Protein AF-A0A959T6W0-F1 (afdb_monomer)

pLDDT: mean 89.64, std 9.61, range [47.69, 98.12]

Mean predicted aligned error: 6.74 Å

Foldseek 3Di:
DVCVCLVPQQALQQVLVVVVVVDPCCCRRVHCVLVVVLVVQLVCCVVVVVADDPLRSVLSNLVSVSNSDRHDQLVSLVSNVVSCVVDLDDLSVLSSVLNVCQCVLVVDPPSDGPVVSSNVSVVVSVVSVVVSVCCPDLNVLLVVLVVCCVVCVVVQDAPWEEEEEACAQVNNVVVVVVVRGNYAAAHCDPNHPDPVDDHDHDVLQADPAAFANGAEYEDEPPLVVDPCSPNVVVRRVRHYVYYHYD

Sequence (246 aa):
SLRLYAAHFEFFGGLYEALKVLLPEAWVKGGSVMPLLMVLALSALFLKRAWRTPEEGFLWVVAIYLGFSSTVHPWYIVPLLALAPFTPYRWPYWYAALAVPTYLTYTVLPWEQPYGWVGAAYVFLLLVLALELMVHTRAGALFRARLKTPRLLPLVPAGAPVLDIGTGNGALARLLQEEGRDMTTVDVIDKSLFPEVHPTVIDGRGLPFQYGSFRCVLLITVLHHTRSQEQLLREAARVGEEVVVM

Structure (mmCIF, N/CA/C/O backbone):
data_AF-A0A959T6W0-F1
#
_entry.id   AF-A0A959T6W0-F1
#
loop_
_atom_site.group_PDB
_atom_site.id
_atom_site.type_symbol
_atom_site.label_atom_id
_atom_site.label_alt_id
_atom_site.label_comp_id
_atom_site.label_asym_id
_atom_site.label_entity_id
_atom_site.label_seq_id
_atom_site.pdbx_PDB_ins_code
_atom_site.Cartn_x
_atom_site.Cartn_y
_atom_site.Cartn_z
_atom_site.occupancy
_atom_site.B_iso_or_equiv
_atom_site.auth_seq_id
_atom_site.auth_comp_id
_atom_site.auth_asym_id
_atom_site.auth_atom_id
_atom_site.pdbx_PDB_model_num
ATOM 1 N N . SER A 1 1 ? 19.666 -7.200 -40.886 1.00 47.81 1 SER A N 1
ATOM 2 C CA . SER A 1 1 ? 20.379 -8.267 -40.144 1.00 47.81 1 SER A CA 1
ATOM 3 C C . SER A 1 1 ? 19.939 -8.238 -38.681 1.00 47.81 1 SER A C 1
ATOM 5 O O . SER A 1 1 ? 19.530 -7.179 -38.224 1.00 47.81 1 SER A O 1
ATOM 7 N N . LEU A 1 2 ? 20.023 -9.350 -37.934 1.00 54.66 2 LEU A N 1
ATOM 8 C CA . LEU A 1 2 ? 19.709 -9.411 -36.486 1.00 54.66 2 LEU A CA 1
ATOM 9 C C . LEU A 1 2 ? 20.445 -8.340 -35.657 1.00 54.66 2 LEU A C 1
ATOM 11 O O . LEU A 1 2 ? 19.888 -7.808 -34.704 1.00 54.66 2 LEU A O 1
ATOM 15 N N . ARG A 1 3 ? 21.660 -7.961 -36.078 1.00 47.69 3 ARG A N 1
ATOM 16 C CA . ARG A 1 3 ? 22.418 -6.837 -35.507 1.00 47.69 3 ARG A CA 1
ATOM 17 C C . ARG A 1 3 ? 21.716 -5.486 -35.653 1.00 47.69 3 ARG A C 1
ATOM 19 O O . ARG A 1 3 ? 21.788 -4.702 -34.726 1.00 47.69 3 ARG A O 1
ATOM 26 N N . LEU A 1 4 ? 21.036 -5.216 -36.769 1.00 53.03 4 LEU A N 1
ATOM 27 C CA . LEU A 1 4 ? 20.311 -3.954 -36.972 1.00 53.03 4 LEU A CA 1
ATOM 28 C C . LEU A 1 4 ? 19.130 -3.836 -35.994 1.00 53.03 4 LEU A C 1
ATOM 30 O O . LEU A 1 4 ? 18.937 -2.796 -35.380 1.00 53.03 4 LEU A O 1
ATOM 34 N N . TYR A 1 5 ? 18.388 -4.928 -35.803 1.00 53.91 5 TYR A N 1
ATOM 35 C CA . TYR A 1 5 ? 17.280 -4.984 -34.848 1.00 53.91 5 TYR A CA 1
ATOM 36 C C . TYR A 1 5 ? 17.779 -4.877 -33.396 1.00 53.91 5 TYR A C 1
ATOM 38 O O . TYR A 1 5 ? 17.291 -4.054 -32.635 1.00 53.91 5 TYR A O 1
ATOM 46 N N . ALA A 1 6 ? 18.816 -5.632 -33.022 1.00 54.56 6 ALA A N 1
ATOM 47 C CA . ALA A 1 6 ? 19.369 -5.601 -31.665 1.00 54.56 6 ALA A CA 1
ATOM 48 C C . ALA A 1 6 ? 20.143 -4.309 -31.326 1.00 54.56 6 ALA A C 1
ATOM 50 O O . ALA A 1 6 ? 20.277 -3.969 -30.155 1.00 54.56 6 ALA A O 1
ATOM 51 N N . ALA A 1 7 ? 20.678 -3.596 -32.324 1.00 53.69 7 ALA A N 1
ATOM 52 C CA . ALA A 1 7 ? 21.453 -2.377 -32.098 1.00 53.69 7 ALA A CA 1
ATOM 53 C C . ALA A 1 7 ? 20.601 -1.103 -32.047 1.00 53.69 7 ALA A C 1
ATOM 55 O O . ALA A 1 7 ? 21.015 -0.158 -31.380 1.00 53.69 7 ALA A O 1
ATOM 56 N N . HIS A 1 8 ? 19.453 -1.070 -32.731 1.00 56.69 8 HIS A N 1
ATOM 57 C CA . HIS A 1 8 ? 18.653 0.151 -32.894 1.00 56.69 8 HIS A CA 1
ATOM 58 C C . HIS A 1 8 ? 17.280 0.106 -32.219 1.00 56.69 8 HIS A C 1
ATOM 60 O O . HIS A 1 8 ? 16.617 1.135 -32.154 1.00 56.69 8 HIS A O 1
ATOM 66 N N . PHE A 1 9 ? 16.833 -1.053 -31.725 1.00 59.59 9 PHE A N 1
ATOM 67 C CA . PHE A 1 9 ? 15.489 -1.209 -31.168 1.00 59.59 9 PHE A CA 1
ATOM 68 C C . PHE A 1 9 ? 15.489 -1.154 -29.630 1.00 59.59 9 PHE A C 1
ATOM 70 O O . PHE A 1 9 ? 15.085 -2.089 -28.937 1.00 59.59 9 PHE A O 1
ATOM 77 N N . GLU A 1 10 ? 15.979 -0.040 -29.095 1.00 67.75 10 GLU A N 1
ATOM 78 C CA . GLU A 1 10 ? 15.897 0.314 -27.675 1.00 67.75 10 GLU A CA 1
ATOM 79 C C . GLU A 1 10 ? 14.701 1.252 -27.516 1.00 67.75 10 GLU A C 1
ATOM 81 O O . GLU A 1 10 ? 14.580 2.249 -28.224 1.00 67.75 10 GLU A O 1
ATOM 86 N N . PHE A 1 11 ? 13.748 0.886 -26.662 1.00 62.09 11 PHE A N 1
ATOM 87 C CA . PHE A 1 11 ? 12.482 1.608 -26.578 1.00 62.09 11 PHE A CA 1
ATOM 88 C C . PHE A 1 11 ? 12.025 1.642 -25.133 1.00 62.09 11 PHE A C 1
ATOM 90 O O . PHE A 1 11 ? 11.791 0.597 -24.539 1.00 62.09 11 PHE A O 1
ATOM 97 N N . PHE A 1 12 ? 11.915 2.839 -24.564 1.00 70.31 12 PHE A N 1
ATOM 98 C CA . PHE A 1 12 ? 11.462 3.051 -23.187 1.00 70.31 12 PHE A CA 1
ATOM 99 C C . PHE A 1 12 ? 12.181 2.182 -22.131 1.00 70.31 12 PHE A C 1
ATOM 101 O O . PHE A 1 12 ? 11.562 1.734 -21.180 1.00 70.31 12 PHE A O 1
ATOM 108 N N . GLY A 1 13 ? 13.481 1.910 -22.278 1.00 69.38 13 GLY A N 1
ATOM 109 C CA . GLY A 1 13 ? 14.252 1.114 -21.314 1.00 69.38 13 GLY A CA 1
ATOM 110 C C . GLY A 1 13 ? 14.842 1.968 -20.190 1.00 69.38 13 GLY A C 1
ATOM 111 O O . GLY A 1 13 ? 16.045 2.177 -20.170 1.00 69.38 13 GLY A O 1
ATOM 112 N N . GLY A 1 14 ? 14.036 2.496 -19.263 1.00 75.25 14 GLY A N 1
ATOM 113 C CA . GLY A 1 14 ? 14.478 3.544 -18.317 1.00 75.25 14 GLY A CA 1
ATOM 114 C C . GLY A 1 14 ? 15.787 3.272 -17.564 1.00 75.25 14 GLY A C 1
ATOM 115 O O . GLY A 1 14 ? 16.724 4.067 -17.643 1.00 75.25 14 GLY A O 1
ATOM 116 N N . LEU A 1 15 ? 15.878 2.145 -16.849 1.00 79.00 15 LEU A N 1
ATOM 117 C CA . LEU A 1 15 ? 17.090 1.785 -16.098 1.00 79.00 15 LEU A CA 1
ATOM 118 C C . LEU A 1 15 ? 18.248 1.383 -17.022 1.00 79.00 15 LEU A C 1
ATOM 120 O O . LEU A 1 15 ? 19.406 1.668 -16.723 1.00 79.00 15 LEU A O 1
ATOM 124 N N . TYR A 1 16 ? 17.929 0.749 -18.149 1.00 82.62 16 TYR A N 1
ATOM 125 C CA . TYR A 1 16 ? 18.895 0.382 -19.177 1.00 82.62 16 TYR A CA 1
ATOM 126 C C . TYR A 1 16 ? 19.580 1.625 -19.772 1.00 82.62 16 TYR A C 1
ATOM 128 O O . TYR A 1 16 ? 20.808 1.685 -19.811 1.00 82.62 16 TYR A O 1
ATOM 136 N N . GLU A 1 17 ? 18.811 2.659 -20.129 1.00 80.44 17 GLU A N 1
ATOM 137 C CA . GLU A 1 17 ? 19.339 3.932 -20.633 1.00 80.44 17 GLU A CA 1
ATOM 138 C C . GLU A 1 17 ? 20.174 4.662 -19.577 1.00 80.44 17 GLU A C 1
ATOM 140 O O . GLU A 1 17 ? 21.263 5.149 -19.877 1.00 80.44 17 GLU A O 1
ATOM 145 N N . ALA A 1 18 ? 19.722 4.688 -18.318 1.00 81.19 18 ALA A N 1
ATOM 146 C CA . ALA A 1 18 ? 20.495 5.294 -17.235 1.00 81.19 18 ALA A CA 1
ATOM 147 C C . ALA A 1 18 ? 21.849 4.589 -17.028 1.00 81.19 18 ALA A C 1
ATOM 149 O O . ALA A 1 18 ? 22.876 5.243 -16.847 1.00 81.19 18 ALA A O 1
ATOM 150 N N . LEU A 1 19 ? 21.876 3.255 -17.087 1.00 83.00 19 LEU A N 1
ATOM 151 C CA . LEU A 1 19 ? 23.102 2.482 -16.893 1.00 83.00 19 LEU A CA 1
ATOM 152 C C . LEU A 1 19 ? 24.048 2.546 -18.093 1.00 83.00 19 LEU A C 1
ATOM 154 O O . LEU A 1 19 ? 25.257 2.492 -17.882 1.00 83.00 19 LEU A O 1
ATOM 158 N N . LYS A 1 20 ? 23.549 2.743 -19.318 1.00 82.38 20 LYS A N 1
ATOM 159 C CA . LYS A 1 20 ? 24.395 3.019 -20.493 1.00 82.38 20 LYS A CA 1
ATOM 160 C C . LYS A 1 20 ? 25.229 4.294 -20.350 1.00 82.38 20 LYS A C 1
ATOM 162 O O . LYS A 1 20 ? 26.314 4.365 -20.913 1.00 82.38 20 LYS A O 1
ATOM 167 N N . VAL A 1 21 ? 24.741 5.289 -19.605 1.00 82.50 21 VAL A N 1
ATOM 168 C CA . VAL A 1 21 ? 25.498 6.524 -19.329 1.00 82.50 21 VAL A CA 1
ATOM 169 C C . VAL A 1 21 ? 26.612 6.283 -18.304 1.00 82.50 21 VAL A C 1
ATOM 171 O O . VAL A 1 21 ? 27.641 6.953 -18.335 1.00 82.50 21 VAL A O 1
ATOM 174 N N . LEU A 1 22 ? 26.415 5.332 -17.388 1.00 84.19 22 LEU A N 1
ATOM 175 C CA . LEU A 1 22 ? 27.294 5.105 -16.237 1.00 84.19 22 LEU A CA 1
ATOM 176 C C . LEU A 1 22 ? 28.310 3.976 -16.446 1.00 84.19 22 LEU A C 1
ATOM 178 O O . LEU A 1 22 ? 29.349 3.960 -15.788 1.00 84.19 22 LEU A O 1
ATOM 182 N N . LEU A 1 23 ? 28.007 3.013 -17.315 1.00 86.69 23 LEU A N 1
ATOM 183 C CA . LEU A 1 23 ? 28.793 1.799 -17.523 1.00 86.69 23 LEU A CA 1
ATOM 184 C C . LEU A 1 23 ? 29.199 1.642 -18.992 1.00 86.69 23 LEU A C 1
ATOM 186 O O . LEU A 1 23 ? 28.506 2.138 -19.879 1.00 86.69 23 LEU A O 1
ATOM 190 N N . PRO A 1 24 ? 30.285 0.896 -19.278 1.00 84.44 24 PRO A N 1
ATOM 191 C CA . PRO A 1 24 ? 30.661 0.582 -20.650 1.00 84.44 24 PRO A CA 1
ATOM 192 C C . PRO A 1 24 ? 29.511 -0.101 -21.398 1.00 84.44 24 PRO A C 1
ATOM 194 O O . PRO A 1 24 ? 28.938 -1.072 -20.902 1.00 84.44 24 PRO A O 1
ATOM 197 N N . GLU A 1 25 ? 29.215 0.352 -22.619 1.00 79.69 25 GLU A N 1
ATOM 198 C CA . GLU A 1 25 ? 28.072 -0.143 -23.402 1.00 79.69 25 GLU A CA 1
ATOM 199 C C . GLU A 1 25 ? 28.090 -1.672 -23.561 1.00 79.69 25 GLU A C 1
ATOM 201 O O . GLU A 1 25 ? 27.053 -2.309 -23.421 1.00 79.69 25 GLU A O 1
ATOM 206 N N . ALA A 1 26 ? 29.267 -2.288 -23.727 1.00 81.06 26 ALA A N 1
ATOM 207 C CA . ALA A 1 26 ? 29.427 -3.743 -23.841 1.00 81.06 26 ALA A CA 1
ATOM 208 C C . ALA A 1 26 ? 28.928 -4.540 -22.617 1.00 81.06 26 ALA A C 1
ATOM 210 O O . ALA A 1 26 ? 28.643 -5.730 -22.723 1.00 81.06 26 ALA A O 1
ATOM 211 N N . TRP A 1 27 ? 28.846 -3.908 -21.445 1.00 79.94 27 TRP A N 1
ATOM 212 C CA . TRP A 1 27 ? 28.374 -4.546 -20.215 1.00 79.94 27 TRP A CA 1
ATOM 213 C C . TRP A 1 27 ? 26.849 -4.490 -20.098 1.00 79.94 27 TRP A C 1
ATOM 215 O O . TRP A 1 27 ? 26.240 -5.363 -19.476 1.00 79.94 27 TRP A O 1
ATOM 225 N N . VAL A 1 28 ? 26.239 -3.469 -20.703 1.00 80.44 28 VAL A N 1
ATOM 226 C CA . VAL A 1 28 ? 24.806 -3.178 -20.614 1.00 80.44 28 VAL A CA 1
ATOM 227 C C . VAL A 1 28 ? 24.065 -3.733 -21.833 1.00 80.44 28 VAL A C 1
ATOM 229 O O . VAL A 1 28 ? 23.096 -4.475 -21.682 1.00 80.44 28 VAL A O 1
ATOM 232 N N . LYS A 1 29 ? 24.558 -3.453 -23.042 1.00 73.81 29 LYS A N 1
ATOM 233 C CA . LYS A 1 29 ? 23.986 -3.884 -24.320 1.00 73.81 29 LYS A CA 1
ATOM 234 C C . LYS A 1 29 ? 24.484 -5.272 -24.701 1.00 73.81 29 LYS A C 1
ATOM 236 O O . LYS A 1 29 ? 25.624 -5.450 -25.118 1.00 73.81 29 LYS A O 1
ATOM 241 N N . GLY A 1 30 ? 23.621 -6.274 -24.538 1.00 67.75 30 GLY A N 1
ATOM 242 C CA . GLY A 1 30 ? 23.972 -7.679 -24.786 1.00 67.75 30 GLY A CA 1
ATOM 243 C C . GLY A 1 30 ? 24.959 -8.273 -23.771 1.00 67.75 30 GLY A C 1
ATOM 244 O O . GLY A 1 30 ? 25.412 -9.400 -23.963 1.00 67.75 30 GLY A O 1
ATOM 245 N N . GLY A 1 31 ? 25.281 -7.532 -22.706 1.00 73.56 31 GLY A N 1
ATOM 246 C CA . GLY A 1 31 ? 26.108 -7.981 -21.590 1.00 73.56 31 GLY A CA 1
ATOM 247 C C . GLY A 1 31 ? 25.285 -8.518 -20.414 1.00 73.56 31 GLY A C 1
ATOM 248 O O . GLY A 1 31 ? 24.055 -8.451 -20.387 1.00 73.56 31 GLY A O 1
ATOM 249 N N . SER A 1 32 ? 25.975 -9.061 -19.412 1.00 80.69 32 SER A N 1
ATOM 250 C CA . SER A 1 32 ? 25.343 -9.781 -18.298 1.00 80.69 32 SER A CA 1
ATOM 251 C C . SER A 1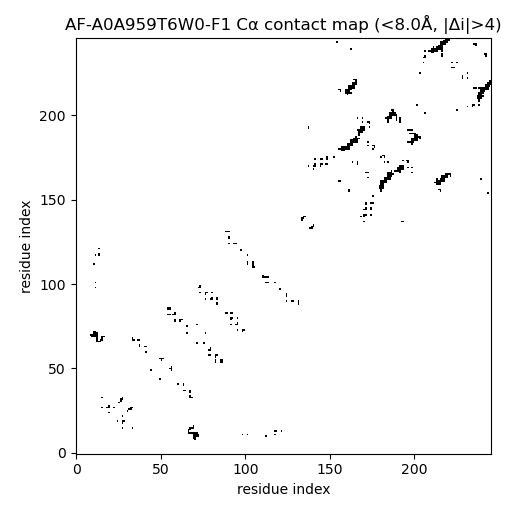 32 ? 24.786 -8.885 -17.185 1.00 80.69 32 SER A C 1
ATOM 253 O O . SER A 1 32 ? 24.168 -9.410 -16.260 1.00 80.69 32 SER A O 1
ATOM 255 N N . VAL A 1 33 ? 24.980 -7.557 -17.234 1.00 87.38 33 VAL A N 1
ATOM 256 C CA . VAL A 1 33 ? 24.615 -6.670 -16.112 1.00 87.38 33 VAL A CA 1
ATOM 257 C C . VAL A 1 33 ? 23.100 -6.594 -15.909 1.00 87.38 33 VAL A C 1
ATOM 259 O O . VAL A 1 33 ? 22.646 -6.828 -14.790 1.00 87.38 33 VAL A O 1
ATOM 262 N N . MET A 1 34 ? 22.301 -6.320 -16.952 1.00 87.75 34 MET A N 1
ATOM 263 C CA . MET A 1 34 ? 20.837 -6.230 -16.787 1.00 87.75 34 MET A CA 1
ATOM 264 C C . MET A 1 34 ? 20.220 -7.553 -16.302 1.00 87.75 34 MET A C 1
ATOM 266 O O . MET A 1 34 ? 19.497 -7.525 -15.302 1.00 87.75 34 MET A O 1
ATOM 270 N N . PRO A 1 35 ? 20.520 -8.721 -16.918 1.00 89.62 35 PRO A N 1
ATOM 271 C CA . PRO A 1 35 ? 19.970 -9.992 -16.450 1.00 89.62 35 PRO A CA 1
ATOM 272 C C . PRO A 1 35 ? 20.399 -10.336 -15.021 1.00 89.62 35 PRO A C 1
ATOM 274 O O . PRO A 1 35 ? 19.583 -10.830 -14.245 1.00 89.62 35 PRO A O 1
ATOM 277 N N . LEU A 1 36 ? 21.650 -10.042 -14.644 1.00 92.12 36 LEU A N 1
ATOM 278 C CA . LEU A 1 36 ? 22.138 -10.278 -13.286 1.00 92.12 36 LEU A CA 1
ATOM 279 C C . LEU A 1 36 ? 21.371 -9.432 -12.263 1.00 92.12 36 LEU A C 1
ATOM 281 O O . LEU A 1 36 ? 20.888 -9.971 -11.269 1.00 92.12 36 LEU A O 1
ATOM 285 N N . LEU A 1 37 ? 21.218 -8.127 -12.510 1.00 91.75 37 LEU A N 1
ATOM 286 C CA . LEU A 1 37 ? 20.466 -7.242 -11.618 1.00 91.75 37 LEU A CA 1
ATOM 287 C C . LEU A 1 37 ? 18.994 -7.657 -11.509 1.00 91.75 37 LEU A C 1
ATOM 289 O O . LEU A 1 37 ? 18.440 -7.646 -10.410 1.00 91.75 37 LEU A O 1
ATOM 293 N N . MET A 1 38 ? 18.385 -8.096 -12.614 1.00 93.50 38 MET A N 1
ATOM 294 C CA . MET A 1 38 ? 17.024 -8.630 -12.615 1.00 93.50 38 MET A CA 1
ATOM 295 C C . MET A 1 38 ? 16.904 -9.877 -11.728 1.00 93.50 38 MET A C 1
ATOM 297 O O . MET A 1 38 ? 16.011 -9.943 -10.884 1.00 93.50 38 MET A O 1
ATOM 301 N N . VAL A 1 39 ? 17.815 -10.848 -11.864 1.00 94.75 39 VAL A N 1
ATOM 302 C CA . VAL A 1 39 ? 17.825 -12.068 -11.036 1.00 94.75 39 VAL A CA 1
ATOM 303 C C . VAL A 1 39 ? 18.031 -11.732 -9.561 1.00 94.75 39 VAL A C 1
ATOM 305 O O . VAL A 1 39 ? 17.350 -12.305 -8.711 1.00 94.75 39 VAL A O 1
ATOM 308 N N . LEU A 1 40 ? 18.916 -10.787 -9.239 1.00 95.38 40 LEU A N 1
ATOM 309 C CA . LEU A 1 40 ? 19.120 -10.325 -7.865 1.00 95.38 40 LEU A CA 1
ATOM 310 C C . LEU A 1 40 ? 17.861 -9.654 -7.300 1.00 95.38 40 LEU A C 1
ATOM 312 O O . LEU A 1 40 ? 17.467 -9.955 -6.173 1.00 95.38 40 LEU A O 1
ATOM 316 N N . ALA A 1 41 ? 17.197 -8.798 -8.081 1.00 94.62 41 ALA A N 1
ATOM 317 C CA . ALA A 1 41 ? 15.962 -8.132 -7.677 1.00 94.62 41 ALA A CA 1
ATOM 318 C C . ALA A 1 41 ? 14.816 -9.130 -7.449 1.00 94.62 41 ALA A C 1
ATOM 320 O O . ALA A 1 41 ? 14.141 -9.061 -6.421 1.00 94.62 41 ALA A O 1
ATOM 321 N N . LEU A 1 42 ? 14.635 -10.099 -8.353 1.00 95.75 42 LEU A N 1
ATOM 322 C CA . LEU A 1 42 ? 13.660 -11.178 -8.184 1.00 95.75 42 LEU A CA 1
ATOM 323 C C . LEU A 1 42 ? 13.999 -12.029 -6.957 1.00 95.75 42 LEU A C 1
ATOM 325 O O . LEU A 1 42 ? 13.141 -12.255 -6.110 1.00 95.75 42 LEU A O 1
ATOM 329 N N . SER A 1 43 ? 15.256 -12.445 -6.803 1.00 95.19 43 SER A N 1
ATOM 330 C CA . SER A 1 43 ? 15.689 -13.238 -5.646 1.00 95.19 43 SER A CA 1
ATOM 331 C C . SER A 1 43 ? 15.418 -12.501 -4.334 1.00 95.19 43 SER A C 1
ATOM 333 O O . SER A 1 43 ? 14.886 -13.088 -3.397 1.00 95.19 43 SER A O 1
ATOM 335 N N . ALA A 1 44 ? 15.706 -11.199 -4.273 1.00 94.94 44 ALA A N 1
ATOM 336 C CA . ALA A 1 44 ? 15.398 -10.370 -3.115 1.00 94.94 44 ALA A CA 1
ATOM 337 C C . ALA A 1 44 ? 13.886 -10.268 -2.852 1.00 94.94 44 ALA A C 1
ATOM 339 O O . ALA A 1 44 ? 13.480 -10.343 -1.691 1.00 94.94 44 ALA A O 1
ATOM 340 N N . LEU A 1 45 ? 13.062 -10.135 -3.900 1.00 94.00 45 LEU A N 1
ATOM 341 C CA . LEU A 1 45 ? 11.600 -10.147 -3.796 1.00 94.00 45 LEU A CA 1
ATOM 342 C C . LEU A 1 45 ? 11.121 -11.454 -3.139 1.00 94.00 45 LEU A C 1
ATOM 344 O O . LEU A 1 45 ? 10.373 -11.399 -2.161 1.00 94.00 45 LEU A O 1
ATOM 348 N N . PHE A 1 46 ? 11.597 -12.609 -3.627 1.00 93.38 46 PHE A N 1
ATOM 349 C CA . PHE A 1 46 ? 11.223 -13.936 -3.122 1.00 93.38 46 PHE A CA 1
ATOM 350 C C . PHE A 1 46 ? 11.741 -14.211 -1.707 1.00 93.38 46 PHE A C 1
ATOM 352 O O . PHE A 1 46 ? 10.969 -14.646 -0.854 1.00 93.38 46 PHE A O 1
ATOM 359 N N . LEU A 1 47 ? 13.010 -13.905 -1.424 1.00 93.81 47 LEU A N 1
ATOM 360 C CA . LEU A 1 47 ? 13.619 -14.118 -0.106 1.00 93.81 47 LEU A CA 1
ATOM 361 C C . LEU A 1 47 ? 12.964 -13.266 0.983 1.00 93.81 47 LEU A C 1
ATOM 363 O O . LEU A 1 47 ? 12.782 -13.731 2.105 1.00 93.81 47 LEU A O 1
ATOM 367 N N . LYS A 1 48 ? 12.587 -12.024 0.661 1.00 91.38 48 LYS A N 1
ATOM 368 C CA . LYS A 1 48 ? 11.893 -11.134 1.602 1.00 91.38 48 LYS A CA 1
ATOM 369 C C . LYS A 1 48 ? 10.387 -11.378 1.659 1.00 91.38 48 LYS A C 1
ATOM 371 O O . LYS A 1 48 ? 9.732 -10.765 2.497 1.00 91.38 48 LYS A O 1
ATOM 376 N N . ARG A 1 49 ? 9.841 -12.216 0.764 1.00 88.44 49 ARG A N 1
ATOM 377 C CA . ARG A 1 49 ? 8.397 -12.413 0.563 1.00 88.44 49 ARG A CA 1
ATOM 378 C C . ARG A 1 49 ? 7.657 -11.071 0.547 1.00 88.44 49 ARG A C 1
ATOM 380 O O . ARG A 1 49 ? 6.706 -10.848 1.290 1.00 88.44 49 ARG A O 1
ATOM 387 N N . ALA A 1 50 ? 8.160 -10.140 -0.261 1.00 85.62 50 ALA A N 1
ATOM 388 C CA . ALA A 1 50 ? 7.752 -8.737 -0.234 1.00 85.62 50 ALA A CA 1
ATOM 389 C C . ALA A 1 50 ? 6.443 -8.476 -1.011 1.00 85.62 50 ALA A C 1
ATOM 391 O O . ALA A 1 50 ? 6.374 -7.573 -1.839 1.00 85.62 50 ALA A O 1
ATOM 392 N N . TRP A 1 51 ? 5.411 -9.281 -0.755 1.00 89.06 51 TRP A N 1
ATOM 393 C CA . TRP A 1 51 ? 4.062 -9.129 -1.304 1.00 89.06 51 TRP A CA 1
ATOM 394 C C . TRP A 1 51 ? 3.019 -9.646 -0.309 1.00 89.06 51 TRP A C 1
ATOM 396 O O . TRP A 1 51 ? 3.289 -10.567 0.466 1.00 89.06 51 TRP A O 1
ATOM 406 N N . ARG A 1 52 ? 1.810 -9.073 -0.330 1.00 86.12 52 ARG A N 1
ATOM 407 C CA . ARG A 1 52 ? 0.710 -9.482 0.560 1.00 86.12 52 ARG A CA 1
ATOM 408 C C . ARG A 1 52 ? -0.209 -10.501 -0.095 1.00 86.12 52 ARG A C 1
ATOM 410 O O . ARG A 1 52 ? -0.661 -11.433 0.563 1.00 86.12 52 ARG A O 1
ATOM 417 N N . THR A 1 53 ? -0.463 -10.329 -1.388 1.00 91.31 53 THR A N 1
ATOM 418 C CA . THR A 1 53 ? -1.323 -11.210 -2.182 1.00 91.31 53 THR A CA 1
ATOM 419 C C . THR A 1 53 ? -0.571 -11.743 -3.407 1.00 91.31 53 THR A C 1
ATOM 421 O O . THR A 1 53 ? 0.459 -11.175 -3.791 1.00 91.31 53 THR A O 1
ATOM 424 N N . PRO A 1 54 ? -1.034 -12.841 -4.029 1.00 93.25 54 PRO A N 1
ATOM 425 C CA . PRO A 1 54 ? -0.431 -13.361 -5.256 1.00 93.25 54 PRO A CA 1
ATOM 426 C C . PRO A 1 54 ? -0.418 -12.345 -6.406 1.00 93.25 54 PRO A C 1
ATOM 428 O O . PRO A 1 54 ? 0.556 -12.284 -7.151 1.00 93.25 54 PRO A O 1
ATOM 431 N N . GLU A 1 55 ? -1.458 -11.518 -6.527 1.00 95.06 55 GLU A N 1
ATOM 432 C CA . GLU A 1 55 ? -1.579 -10.481 -7.558 1.00 95.06 55 GLU A CA 1
ATOM 433 C C . GLU A 1 55 ? -0.522 -9.393 -7.368 1.00 95.06 55 GLU A C 1
ATOM 435 O O . GLU A 1 55 ? 0.111 -8.972 -8.334 1.00 95.06 55 GLU A O 1
ATOM 440 N N . GLU A 1 56 ? -0.280 -8.982 -6.117 1.00 94.69 56 GLU A N 1
ATOM 441 C CA . GLU A 1 56 ? 0.803 -8.060 -5.772 1.00 94.69 56 GLU A CA 1
ATOM 442 C C . GLU A 1 56 ? 2.172 -8.670 -6.099 1.00 94.69 56 GLU A C 1
ATOM 444 O O . GLU A 1 56 ? 3.018 -8.007 -6.698 1.00 94.69 56 GLU A O 1
ATOM 449 N N . GLY A 1 57 ? 2.381 -9.948 -5.771 1.00 95.00 57 GLY A N 1
ATOM 450 C CA . GLY A 1 57 ? 3.611 -10.662 -6.116 1.00 95.00 57 GLY A CA 1
ATOM 451 C C . GLY A 1 57 ? 3.846 -10.708 -7.626 1.00 95.00 57 GLY A C 1
ATOM 452 O O . GLY A 1 57 ? 4.938 -10.385 -8.096 1.00 95.00 57 GLY A O 1
ATOM 453 N N . PHE A 1 58 ? 2.813 -11.045 -8.401 1.00 95.94 58 PHE A N 1
ATOM 454 C CA . PHE A 1 58 ? 2.905 -11.102 -9.858 1.00 95.94 58 PHE A CA 1
ATOM 455 C C . PHE A 1 58 ? 3.120 -9.716 -10.478 1.00 95.94 58 PHE A C 1
ATOM 457 O O . PHE A 1 58 ? 3.939 -9.578 -11.389 1.00 95.94 58 PHE A O 1
ATOM 464 N N . LEU A 1 59 ? 2.480 -8.674 -9.934 1.00 96.75 59 LEU A N 1
ATOM 465 C CA . LEU A 1 59 ? 2.710 -7.287 -10.338 1.00 96.75 59 LEU A CA 1
ATOM 466 C C . LEU A 1 59 ? 4.187 -6.915 -10.184 1.00 96.75 59 LEU A C 1
ATOM 468 O O . LEU A 1 59 ? 4.775 -6.375 -11.120 1.00 96.75 59 LEU A O 1
ATOM 472 N N . TRP A 1 60 ? 4.810 -7.247 -9.050 1.00 96.31 60 TRP A N 1
ATOM 473 C CA . TRP A 1 60 ? 6.226 -6.953 -8.821 1.00 96.31 60 TRP A CA 1
ATOM 474 C C . TRP A 1 60 ? 7.171 -7.759 -9.708 1.00 96.31 60 TRP A C 1
ATOM 476 O O . TRP A 1 60 ? 8.163 -7.208 -10.180 1.00 96.31 60 TRP A O 1
ATOM 486 N N . VAL A 1 61 ? 6.866 -9.028 -9.990 1.00 96.38 61 VAL A N 1
ATOM 487 C CA . VAL A 1 61 ? 7.659 -9.841 -10.927 1.00 96.38 61 VAL A CA 1
ATOM 488 C C . VAL A 1 61 ? 7.658 -9.213 -12.321 1.00 96.38 61 VAL A C 1
ATOM 490 O O . VAL A 1 61 ? 8.726 -9.019 -12.904 1.00 96.38 61 VAL A O 1
ATOM 493 N N . VAL A 1 62 ? 6.482 -8.839 -12.839 1.00 95.56 62 VAL A N 1
ATOM 494 C CA . VAL A 1 62 ? 6.367 -8.169 -14.143 1.00 95.56 62 VAL A CA 1
ATOM 495 C C . VAL A 1 62 ? 7.046 -6.7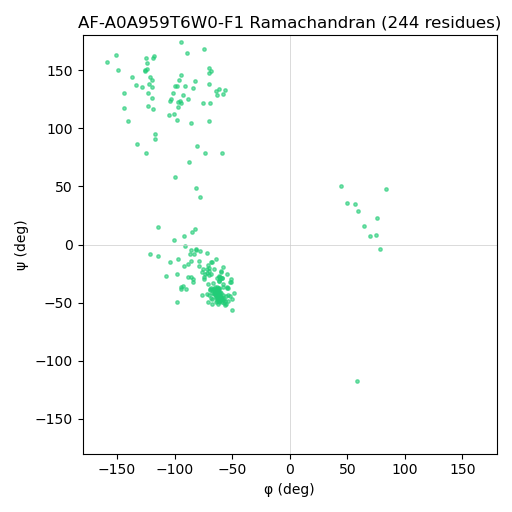97 -14.110 1.00 95.56 62 VAL A C 1
ATOM 497 O O . VAL A 1 62 ? 7.759 -6.448 -15.048 1.00 95.56 62 VAL A O 1
ATOM 500 N N . ALA A 1 63 ? 6.878 -6.029 -13.030 1.00 95.06 63 ALA A N 1
ATOM 501 C CA . ALA A 1 63 ? 7.489 -4.710 -12.881 1.00 95.06 63 ALA A CA 1
ATOM 502 C C . ALA A 1 63 ? 9.020 -4.781 -12.907 1.00 95.06 63 ALA A C 1
ATOM 504 O O . ALA A 1 63 ? 9.653 -3.996 -13.609 1.00 95.06 63 ALA A O 1
ATOM 505 N N . ILE A 1 64 ? 9.606 -5.743 -12.189 1.00 94.56 64 ILE A N 1
ATOM 506 C CA . ILE A 1 64 ? 11.048 -6.001 -12.194 1.00 94.56 64 ILE A CA 1
ATOM 507 C C . ILE A 1 64 ? 11.487 -6.410 -13.600 1.00 94.56 64 ILE A C 1
ATOM 509 O O . ILE A 1 64 ? 12.380 -5.782 -14.157 1.00 94.56 64 ILE A O 1
ATOM 513 N N . TYR A 1 65 ? 10.823 -7.390 -14.217 1.00 93.06 65 TYR A N 1
ATOM 514 C CA . TYR A 1 65 ? 11.155 -7.824 -15.575 1.00 93.06 65 TYR A CA 1
ATOM 515 C C . TYR A 1 65 ? 11.179 -6.659 -16.579 1.00 93.06 65 TYR A C 1
ATOM 517 O O . TYR A 1 65 ? 12.156 -6.488 -17.306 1.00 93.06 65 TYR A O 1
ATOM 525 N N . LEU A 1 66 ? 10.143 -5.813 -16.587 1.00 91.69 66 LEU A N 1
ATOM 526 C CA . LEU A 1 66 ? 10.084 -4.654 -17.481 1.00 91.69 66 LEU A CA 1
ATOM 527 C C . LEU A 1 66 ? 11.105 -3.575 -17.104 1.00 91.69 66 LEU A C 1
ATOM 529 O O . LEU A 1 66 ? 11.697 -2.974 -17.992 1.00 91.69 66 LEU A O 1
ATOM 533 N N . GLY A 1 67 ? 11.337 -3.341 -15.811 1.00 90.31 67 GLY A N 1
ATOM 534 C CA . GLY A 1 67 ? 12.293 -2.345 -15.326 1.00 90.31 67 GLY A CA 1
ATOM 535 C C . GLY A 1 67 ? 13.742 -2.636 -15.724 1.00 90.31 67 GLY A C 1
ATOM 536 O O . GLY A 1 67 ? 14.511 -1.697 -15.906 1.00 90.31 67 GLY A O 1
ATOM 537 N N . PHE A 1 68 ? 14.100 -3.911 -15.902 1.00 89.38 68 PHE A N 1
ATOM 538 C CA . PHE A 1 68 ? 15.426 -4.347 -16.359 1.00 89.38 68 PHE A CA 1
ATOM 539 C C . PHE A 1 68 ? 15.480 -4.709 -17.854 1.00 89.38 68 PHE A C 1
ATOM 541 O O . PHE A 1 68 ? 16.524 -5.145 -18.340 1.00 89.38 68 PHE A O 1
ATOM 548 N N . SER A 1 69 ? 14.384 -4.533 -18.598 1.00 86.94 69 SER A N 1
ATOM 549 C CA . SER A 1 69 ? 14.355 -4.786 -20.040 1.00 86.94 69 SER A CA 1
ATOM 550 C C . SER A 1 69 ? 14.917 -3.596 -20.824 1.00 86.94 69 SER A C 1
ATOM 552 O O . SER A 1 69 ? 14.639 -2.439 -20.512 1.00 86.94 69 SER A O 1
ATOM 554 N N . SER A 1 70 ? 15.678 -3.876 -21.884 1.00 80.12 70 SER A N 1
ATOM 555 C CA . SER A 1 70 ? 16.186 -2.856 -22.817 1.00 80.12 70 SER A CA 1
ATOM 556 C C . SER A 1 70 ? 15.092 -2.271 -23.716 1.00 80.12 70 SER A C 1
ATOM 558 O O . SER A 1 70 ? 15.253 -1.193 -24.288 1.00 80.12 70 SER A O 1
ATOM 560 N N . THR A 1 71 ? 13.981 -2.994 -23.869 1.00 83.06 71 THR A N 1
ATOM 561 C CA . THR A 1 71 ? 12.919 -2.656 -24.817 1.00 83.06 71 THR A CA 1
ATOM 562 C C . THR A 1 71 ? 11.563 -2.934 -24.177 1.00 83.06 71 THR A C 1
ATOM 564 O O . THR A 1 71 ? 11.136 -4.085 -24.048 1.00 83.06 71 THR A O 1
ATOM 567 N N . VAL A 1 72 ? 10.863 -1.868 -23.794 1.00 86.62 72 VAL A N 1
ATOM 568 C CA . VAL A 1 72 ? 9.523 -1.901 -23.215 1.00 86.62 72 VAL A CA 1
ATOM 569 C C . VAL A 1 72 ? 8.538 -1.187 -24.127 1.00 86.62 72 VAL A C 1
ATOM 571 O O . VAL A 1 72 ? 8.350 0.024 -24.057 1.00 86.62 72 VAL A O 1
ATOM 574 N N . HIS A 1 73 ? 7.858 -1.951 -24.976 1.00 84.38 73 HIS A N 1
ATOM 575 C CA . HIS A 1 73 ? 6.757 -1.394 -25.750 1.00 84.38 73 HIS A CA 1
ATOM 576 C C . HIS A 1 73 ? 5.574 -1.048 -24.844 1.00 84.38 73 HIS A C 1
ATOM 578 O O . HIS A 1 73 ? 5.330 -1.768 -23.873 1.00 84.38 73 HIS A O 1
ATOM 584 N N . PRO A 1 74 ? 4.762 -0.029 -25.172 1.00 85.25 74 PRO A N 1
ATOM 585 C CA . PRO A 1 74 ? 3.687 0.395 -24.279 1.00 85.25 74 PRO A CA 1
ATOM 586 C C . PRO A 1 74 ? 2.643 -0.704 -24.025 1.00 85.25 74 PRO A C 1
ATOM 588 O O . PRO A 1 74 ? 2.081 -0.776 -22.936 1.00 85.25 74 PRO A O 1
ATOM 591 N N . TRP A 1 75 ? 2.440 -1.635 -24.968 1.00 85.88 75 TRP A N 1
ATOM 592 C CA . TRP A 1 75 ? 1.562 -2.795 -24.758 1.00 85.88 75 TRP A CA 1
ATOM 593 C C . TRP A 1 75 ? 2.132 -3.843 -23.787 1.00 85.88 75 TRP A C 1
ATOM 595 O O . TRP A 1 75 ? 1.369 -4.631 -23.236 1.00 85.88 75 TRP A O 1
ATOM 605 N N . TYR A 1 76 ? 3.439 -3.851 -23.500 1.00 92.00 76 TYR A N 1
ATOM 606 C CA . TYR A 1 76 ? 4.007 -4.721 -22.459 1.00 92.00 76 TYR A CA 1
ATOM 607 C C . TYR A 1 76 ? 3.560 -4.320 -21.049 1.00 92.00 76 TYR A C 1
ATOM 609 O O . TYR A 1 76 ? 3.685 -5.122 -20.131 1.00 92.00 76 TYR A O 1
ATOM 617 N N . ILE A 1 77 ? 3.005 -3.116 -20.870 1.00 93.19 77 ILE A N 1
ATOM 618 C CA . ILE A 1 77 ? 2.476 -2.625 -19.588 1.00 93.19 77 ILE A CA 1
ATOM 619 C C . ILE A 1 77 ? 1.084 -3.221 -19.298 1.00 93.19 77 ILE A C 1
ATOM 621 O O . ILE A 1 77 ? 0.624 -3.192 -18.159 1.00 93.19 77 ILE A O 1
ATOM 625 N N . VAL A 1 78 ? 0.414 -3.826 -20.289 1.00 95.12 78 VAL A N 1
ATOM 626 C CA . VAL A 1 78 ? -0.946 -4.385 -20.148 1.00 95.12 78 VAL A CA 1
ATOM 627 C C . VAL A 1 78 ? -1.098 -5.346 -18.958 1.00 95.12 78 VAL A C 1
ATOM 629 O O . VAL A 1 78 ? -2.067 -5.184 -18.218 1.00 95.12 78 VAL A O 1
ATOM 632 N N . PRO A 1 79 ? -0.175 -6.289 -18.678 1.00 95.94 79 PRO A N 1
ATOM 633 C CA . PRO A 1 79 ? -0.284 -7.134 -17.490 1.00 95.94 79 PRO A CA 1
ATOM 634 C C . PRO A 1 79 ? -0.230 -6.335 -16.181 1.00 95.94 79 PRO A C 1
ATOM 636 O O . PRO A 1 79 ? -0.979 -6.636 -15.257 1.00 95.94 79 PRO A O 1
ATOM 639 N N . LEU A 1 80 ? 0.590 -5.277 -16.103 1.00 96.38 80 LEU A N 1
ATOM 640 C CA . LEU A 1 80 ? 0.622 -4.397 -14.928 1.00 96.38 80 LEU A CA 1
ATOM 641 C C . LEU A 1 80 ? -0.711 -3.662 -14.746 1.00 96.38 80 LEU A C 1
ATOM 643 O O . LEU A 1 80 ? -1.208 -3.572 -13.626 1.00 96.38 80 LEU A O 1
ATOM 647 N N . LEU A 1 81 ? -1.313 -3.181 -15.839 1.00 96.31 81 LEU A N 1
ATOM 648 C CA . LEU A 1 81 ? -2.639 -2.556 -15.811 1.00 96.31 81 LEU A CA 1
ATOM 649 C C . LEU A 1 81 ? -3.737 -3.530 -15.388 1.00 96.31 81 LEU A C 1
ATOM 651 O O . LEU A 1 81 ? -4.629 -3.145 -14.640 1.00 96.31 81 LEU A O 1
ATOM 655 N N . ALA A 1 82 ? -3.674 -4.779 -15.848 1.00 96.56 82 ALA A N 1
ATOM 656 C CA . ALA A 1 82 ? -4.644 -5.806 -15.488 1.00 96.56 82 ALA A CA 1
ATOM 657 C C . ALA A 1 82 ? -4.568 -6.176 -13.997 1.00 96.56 82 ALA A C 1
ATOM 659 O O . ALA A 1 82 ? -5.590 -6.478 -13.385 1.00 96.56 82 ALA A O 1
ATOM 660 N N . LEU A 1 83 ? -3.371 -6.127 -13.405 1.00 96.56 83 LEU A N 1
ATOM 661 C CA . LEU A 1 83 ? -3.149 -6.452 -11.994 1.00 96.56 83 LEU A CA 1
ATOM 662 C C . LEU A 1 83 ? -3.423 -5.276 -11.058 1.00 96.56 83 LEU A C 1
ATOM 664 O O . LEU A 1 83 ? -3.882 -5.491 -9.939 1.00 96.56 83 LEU A O 1
ATOM 668 N N . ALA A 1 84 ? -3.182 -4.040 -11.504 1.00 96.12 84 ALA A N 1
ATOM 669 C CA . ALA A 1 84 ? -3.290 -2.842 -10.673 1.00 96.12 84 ALA A CA 1
ATOM 670 C C . ALA A 1 84 ? -4.601 -2.733 -9.856 1.00 96.12 84 ALA A C 1
ATOM 672 O O . ALA A 1 84 ? -4.502 -2.399 -8.674 1.00 96.12 84 ALA A O 1
ATOM 673 N N . PRO A 1 85 ? -5.808 -3.054 -10.382 1.00 96.38 85 PRO A N 1
ATOM 674 C CA . PRO A 1 85 ? -7.056 -3.008 -9.611 1.00 96.38 85 PRO A CA 1
ATOM 675 C C . PRO A 1 85 ? -7.078 -3.905 -8.368 1.00 96.38 85 PRO A C 1
ATOM 677 O O . PRO A 1 85 ? -7.763 -3.581 -7.400 1.00 96.38 85 PRO A O 1
ATOM 680 N N . PHE A 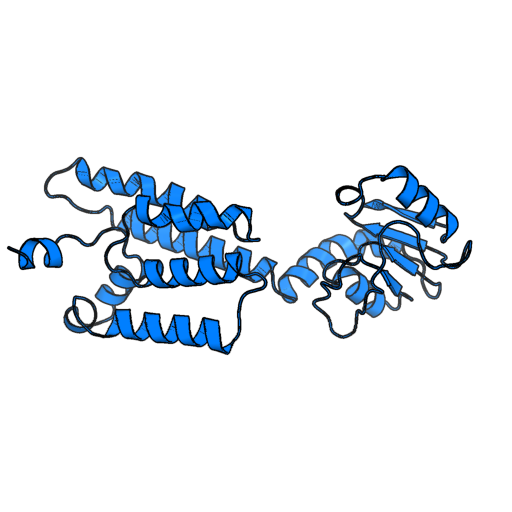1 86 ? -6.332 -5.011 -8.390 1.00 95.44 86 PHE A N 1
ATOM 681 C CA . PHE A 1 86 ? -6.273 -5.999 -7.309 1.00 95.44 86 PHE A CA 1
ATOM 682 C C . PHE A 1 86 ? -5.160 -5.711 -6.299 1.00 95.44 86 PHE A C 1
ATOM 684 O O . PHE A 1 86 ? -5.005 -6.431 -5.316 1.00 95.44 86 PHE 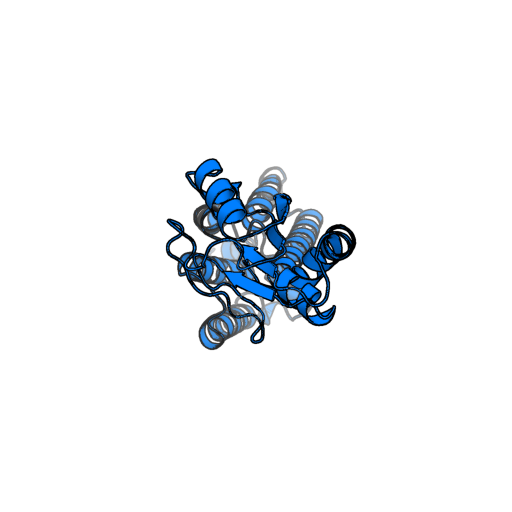A O 1
ATOM 691 N N . THR A 1 87 ? -4.387 -4.651 -6.526 1.00 94.12 87 THR A N 1
ATOM 692 C CA . THR A 1 87 ? -3.270 -4.262 -5.669 1.00 94.12 87 THR A CA 1
ATOM 693 C C . THR A 1 87 ? -3.509 -2.872 -5.082 1.00 94.12 87 THR A C 1
ATOM 695 O O . THR A 1 87 ? -4.307 -2.085 -5.606 1.00 94.12 87 THR A O 1
ATOM 698 N N . PRO A 1 88 ? -2.812 -2.513 -3.995 1.00 90.56 88 PRO A N 1
ATOM 699 C CA . PRO A 1 88 ? -2.874 -1.150 -3.487 1.00 90.56 88 PRO A CA 1
ATOM 700 C C . PRO A 1 88 ? -2.137 -0.133 -4.385 1.00 90.56 88 PRO A C 1
ATOM 702 O O . PRO A 1 88 ? -2.263 1.066 -4.153 1.00 90.56 88 PRO A O 1
ATOM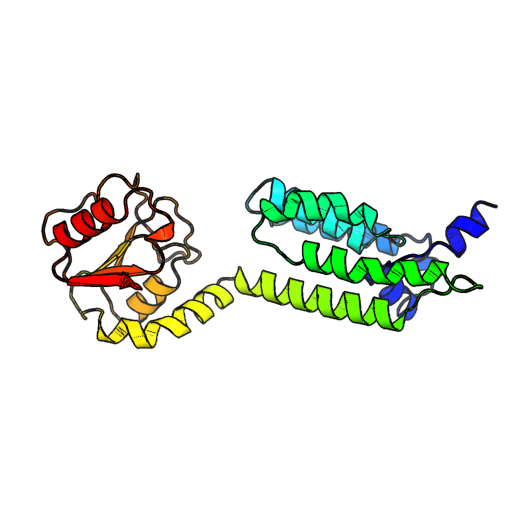 705 N N . TYR A 1 89 ? -1.407 -0.584 -5.411 1.00 94.88 89 TYR A N 1
ATOM 706 C CA . TYR A 1 89 ? -0.529 0.242 -6.239 1.00 94.88 89 TYR A CA 1
ATOM 707 C C . TYR A 1 89 ? -1.233 0.820 -7.472 1.00 94.88 89 TYR A C 1
ATOM 709 O O . TYR A 1 89 ? -1.974 0.126 -8.170 1.00 94.88 89 TYR A O 1
ATOM 717 N N . ARG A 1 90 ? -0.991 2.104 -7.758 1.00 95.44 90 ARG A N 1
ATOM 718 C CA . ARG A 1 90 ? -1.615 2.870 -8.854 1.00 95.44 90 ARG A CA 1
ATOM 719 C C . ARG A 1 90 ? -0.599 3.448 -9.837 1.00 95.44 90 ARG A C 1
ATOM 721 O O . ARG A 1 90 ? -0.992 3.867 -10.928 1.00 95.44 90 ARG A O 1
ATOM 728 N N . TRP A 1 91 ? 0.696 3.355 -9.538 1.00 96.00 91 TRP A N 1
ATOM 729 C CA . TRP A 1 91 ? 1.777 3.678 -10.469 1.00 96.00 91 TRP A CA 1
ATOM 730 C C . TRP A 1 91 ? 1.667 2.997 -11.854 1.00 96.00 91 TRP A C 1
ATOM 732 O O . TRP A 1 91 ? 2.075 3.641 -12.823 1.00 96.00 91 TRP A O 1
ATOM 742 N N . PRO A 1 92 ? 1.078 1.787 -12.042 1.00 96.56 92 PRO A N 1
ATOM 743 C CA . PRO A 1 92 ? 0.936 1.211 -13.383 1.00 96.56 92 PRO A CA 1
ATOM 744 C C . PRO A 1 92 ? 0.076 2.046 -14.337 1.00 96.56 92 PRO A C 1
ATOM 746 O O . PRO A 1 92 ? 0.339 2.065 -15.539 1.00 96.56 92 PRO A O 1
ATOM 749 N N . TYR A 1 93 ? -0.925 2.770 -13.823 1.00 96.06 93 TYR A N 1
ATOM 750 C CA . TYR A 1 93 ? -1.750 3.664 -14.642 1.00 96.06 93 TYR A CA 1
ATOM 751 C C . TYR A 1 93 ? -0.934 4.847 -15.163 1.00 96.06 93 TYR A C 1
ATOM 753 O O . TYR A 1 93 ? -1.025 5.198 -16.340 1.00 96.06 93 TYR A O 1
ATOM 761 N N . TRP A 1 94 ? -0.083 5.415 -14.304 1.00 95.88 94 TRP A N 1
ATOM 762 C CA . TRP A 1 94 ? 0.864 6.455 -14.696 1.00 95.88 94 TRP A CA 1
ATOM 763 C C . TRP A 1 94 ? 1.886 5.932 -15.700 1.00 95.88 94 TRP A C 1
ATOM 765 O O . TRP A 1 94 ? 2.141 6.600 -16.696 1.00 95.88 94 TRP A O 1
ATOM 775 N N . TYR A 1 95 ? 2.412 4.721 -15.495 1.00 94.38 95 TYR A N 1
ATOM 776 C CA . TYR A 1 95 ? 3.326 4.089 -16.445 1.00 94.38 95 TYR A CA 1
ATOM 777 C C . TYR A 1 95 ? 2.694 4.001 -17.840 1.00 94.38 95 TYR A C 1
ATOM 779 O O . TYR A 1 95 ? 3.271 4.477 -18.816 1.00 94.38 95 TYR A O 1
ATOM 787 N N . ALA A 1 96 ? 1.476 3.467 -17.933 1.00 93.44 96 ALA A N 1
ATOM 788 C CA . ALA A 1 96 ? 0.780 3.353 -19.207 1.00 93.44 96 ALA A CA 1
ATOM 789 C C . ALA A 1 96 ? 0.547 4.717 -19.871 1.00 93.44 96 ALA A C 1
ATOM 791 O O . ALA A 1 96 ? 0.837 4.867 -21.056 1.00 93.44 96 ALA A O 1
ATOM 792 N N . ALA A 1 97 ? 0.088 5.720 -19.116 1.00 93.31 97 ALA A N 1
ATOM 793 C CA . ALA A 1 97 ? -0.141 7.065 -19.642 1.00 93.31 97 ALA A CA 1
ATOM 794 C C . ALA A 1 97 ? 1.152 7.711 -20.175 1.00 93.31 97 ALA A C 1
ATOM 796 O O . ALA A 1 97 ? 1.158 8.287 -21.262 1.00 93.31 97 ALA A O 1
ATOM 797 N N . LEU A 1 98 ? 2.262 7.572 -19.446 1.00 92.19 98 LEU A N 1
ATOM 798 C CA . LEU A 1 98 ? 3.560 8.153 -19.808 1.00 92.19 98 LEU A CA 1
ATOM 799 C C . LEU A 1 98 ? 4.266 7.413 -20.949 1.00 92.19 98 LEU A C 1
ATOM 801 O O . LEU A 1 98 ? 5.127 7.989 -21.620 1.00 92.19 98 LEU A O 1
ATOM 805 N N . ALA A 1 99 ? 3.899 6.153 -21.183 1.00 89.62 99 ALA A N 1
ATOM 806 C CA . ALA A 1 99 ? 4.402 5.371 -22.297 1.00 89.62 99 ALA A CA 1
ATOM 807 C C . ALA A 1 99 ? 3.748 5.772 -23.630 1.00 89.62 99 ALA A C 1
ATOM 809 O O . ALA A 1 99 ? 4.365 5.586 -24.672 1.00 89.62 99 ALA A O 1
ATOM 810 N N . VAL A 1 100 ? 2.547 6.365 -23.651 1.00 88.06 100 VAL A N 1
ATOM 811 C CA . VAL A 1 100 ? 1.863 6.735 -24.910 1.00 88.06 100 VAL A CA 1
ATOM 812 C C . VAL A 1 100 ? 2.667 7.725 -25.772 1.00 88.06 100 VAL A C 1
ATOM 814 O O . VAL A 1 100 ? 2.846 7.443 -26.959 1.00 88.06 100 VAL A O 1
ATOM 817 N N . PRO A 1 101 ? 3.232 8.830 -25.242 1.00 86.75 101 PRO A N 1
ATOM 818 C CA . PRO A 1 101 ? 3.966 9.797 -26.068 1.00 86.75 101 PRO A CA 1
ATOM 819 C C . PRO A 1 101 ? 5.236 9.237 -26.716 1.00 86.75 101 PRO A C 1
ATOM 821 O O . PRO A 1 101 ? 5.779 9.838 -27.637 1.00 86.75 101 PRO A O 1
ATOM 824 N N . THR A 1 102 ? 5.703 8.061 -26.297 1.00 83.12 102 THR A N 1
ATOM 825 C CA . THR A 1 102 ? 6.853 7.399 -26.925 1.00 83.12 102 THR A CA 1
ATOM 826 C C . THR A 1 102 ? 6.566 6.962 -28.361 1.00 83.12 102 THR A C 1
ATOM 828 O O . THR A 1 102 ? 7.503 6.846 -29.146 1.00 83.12 102 THR A O 1
ATOM 831 N N . TYR A 1 103 ? 5.296 6.806 -28.759 1.00 83.50 103 TYR A N 1
ATOM 832 C CA . TYR A 1 103 ? 4.931 6.549 -30.157 1.00 83.50 103 TYR A CA 1
ATOM 833 C C . TYR A 1 103 ? 5.183 7.736 -31.085 1.00 83.50 103 TYR A C 1
ATOM 835 O O . TYR A 1 103 ? 5.240 7.543 -32.297 1.00 83.50 103 TYR A O 1
ATOM 843 N N . LEU A 1 104 ? 5.402 8.942 -30.546 1.00 82.06 104 LEU A N 1
ATOM 844 C CA . LEU A 1 104 ? 5.842 10.081 -31.355 1.00 82.06 104 LEU A CA 1
ATOM 845 C C . LEU A 1 104 ? 7.186 9.800 -32.043 1.00 82.06 104 LEU A C 1
ATOM 847 O O . LEU A 1 104 ? 7.433 10.342 -33.117 1.00 82.06 104 LEU A O 1
ATOM 851 N N . THR A 1 105 ? 7.995 8.883 -31.500 1.00 80.44 105 THR A N 1
ATOM 852 C CA . THR A 1 105 ? 9.217 8.365 -32.142 1.00 80.44 105 THR A CA 1
ATOM 853 C C . THR A 1 105 ? 8.955 7.882 -33.572 1.00 80.44 105 THR A C 1
ATOM 855 O O . THR A 1 105 ? 9.814 8.037 -34.427 1.00 80.44 105 THR A O 1
ATOM 858 N N . TYR A 1 106 ? 7.759 7.356 -33.867 1.00 80.94 106 TYR A N 1
ATOM 859 C CA . TYR A 1 106 ? 7.381 6.856 -35.196 1.00 80.94 106 TYR A CA 1
ATOM 860 C C . TYR A 1 106 ? 6.850 7.937 -36.148 1.00 80.94 106 TYR A C 1
ATOM 862 O O . TYR A 1 106 ? 6.297 7.612 -37.197 1.00 80.94 106 TYR A O 1
ATOM 870 N N . THR A 1 107 ? 6.980 9.219 -35.801 1.00 83.69 107 THR A N 1
ATOM 871 C CA . THR A 1 107 ? 6.517 10.327 -36.656 1.00 83.69 107 THR A CA 1
ATOM 872 C C . THR A 1 107 ? 7.649 11.051 -37.384 1.00 83.69 107 THR A C 1
ATOM 874 O O . THR A 1 107 ? 7.381 11.762 -38.349 1.00 83.69 107 THR A O 1
ATOM 877 N N . VAL A 1 108 ? 8.908 10.852 -36.972 1.00 79.44 108 VAL A N 1
ATOM 878 C CA . VAL A 1 108 ? 10.082 11.550 -37.519 1.00 79.44 108 VAL A CA 1
ATOM 879 C C . VAL A 1 108 ? 11.155 10.538 -37.923 1.00 79.44 108 VAL A C 1
ATOM 881 O O . VAL A 1 108 ? 11.438 9.598 -37.188 1.00 79.44 108 VAL A O 1
ATOM 884 N N . LEU A 1 109 ? 11.749 10.737 -39.103 1.00 78.19 109 LEU A N 1
ATOM 885 C CA . LEU A 1 109 ? 12.934 10.014 -39.567 1.00 78.19 109 LEU A CA 1
ATOM 886 C C . LEU A 1 109 ? 14.184 10.884 -39.337 1.00 78.19 109 LEU A C 1
ATOM 888 O O . LEU A 1 109 ? 14.142 12.062 -39.698 1.00 78.19 109 LEU A O 1
ATOM 892 N N . PRO A 1 110 ? 15.304 10.334 -38.832 1.00 77.00 110 PRO A N 1
ATOM 893 C CA . PRO A 1 110 ? 15.484 8.964 -38.343 1.00 77.00 110 PRO A CA 1
ATOM 894 C C . PRO A 1 110 ? 14.724 8.763 -37.023 1.00 77.00 110 PRO A C 1
ATOM 896 O O . PRO A 1 110 ? 14.571 9.716 -36.275 1.00 77.00 110 PRO A O 1
ATOM 899 N N . TRP A 1 111 ? 14.213 7.554 -36.766 1.00 73.69 111 TRP A N 1
ATOM 900 C CA . TRP A 1 111 ? 13.367 7.212 -35.610 1.00 73.69 111 TRP A CA 1
ATOM 901 C C . TRP A 1 111 ? 14.064 7.477 -34.261 1.00 73.69 111 TRP A C 1
ATOM 903 O O . TRP A 1 111 ? 14.597 6.566 -33.629 1.00 73.69 111 TRP A O 1
ATOM 913 N N . GLU A 1 112 ? 14.094 8.736 -33.837 1.00 75.44 112 GLU A N 1
ATOM 914 C CA . GLU A 1 112 ? 14.791 9.195 -32.642 1.00 75.44 112 GLU A CA 1
ATOM 915 C C . GLU A 1 112 ? 13.831 9.263 -31.463 1.00 75.44 112 GLU A C 1
ATOM 917 O O . GLU A 1 112 ? 12.788 9.923 -31.491 1.00 75.44 112 GLU A O 1
ATOM 922 N N . GLN A 1 113 ? 14.193 8.552 -30.399 1.00 78.00 113 GLN A N 1
ATOM 923 C CA . GLN A 1 113 ? 13.412 8.543 -29.180 1.00 78.00 113 GLN A CA 1
ATOM 924 C C . GLN A 1 113 ? 13.516 9.910 -28.484 1.00 78.00 113 GLN A C 1
ATOM 926 O O . GLN A 1 113 ? 14.616 10.451 -28.347 1.00 78.00 113 GLN A O 1
ATOM 931 N N . PRO A 1 114 ? 12.413 10.462 -27.947 1.00 84.25 114 PRO A N 1
ATOM 932 C CA . PRO A 1 114 ? 12.470 11.677 -27.145 1.00 84.25 114 PRO A CA 1
ATOM 933 C C . PRO A 1 114 ? 13.070 11.374 -25.759 1.00 84.25 114 PRO A C 1
ATOM 935 O O . PRO A 1 114 ? 12.350 11.256 -24.767 1.00 84.25 114 PRO A O 1
ATOM 938 N N . TYR A 1 115 ? 14.399 11.247 -25.671 1.00 83.44 115 TYR A N 1
ATOM 939 C CA . TYR A 1 115 ? 15.116 10.877 -24.442 1.00 83.44 115 TYR A CA 1
ATOM 940 C C . TYR A 1 115 ? 14.793 11.792 -23.253 1.00 83.44 115 TYR A C 1
ATOM 942 O O . TYR A 1 115 ? 14.649 11.310 -22.131 1.00 83.44 115 TYR A O 1
ATOM 950 N N . GLY A 1 116 ? 14.597 13.094 -23.496 1.00 85.75 116 GLY A N 1
ATOM 951 C CA . GLY A 1 116 ? 14.178 14.044 -22.460 1.00 85.75 116 GLY A CA 1
ATOM 952 C C . GLY A 1 116 ? 12.813 13.706 -21.850 1.00 85.75 116 GLY A C 1
ATOM 953 O O . GLY A 1 116 ? 12.670 13.704 -20.628 1.00 85.75 116 GLY A O 1
ATOM 954 N N . TRP A 1 117 ? 11.827 13.344 -22.682 1.00 87.44 117 TRP A N 1
ATOM 955 C CA . TRP A 1 117 ? 10.514 12.889 -22.207 1.00 87.44 117 TRP A CA 1
ATOM 956 C C . TRP A 1 117 ? 10.632 11.585 -21.423 1.00 87.44 117 TRP A C 1
ATOM 958 O O . TRP A 1 117 ? 10.070 11.459 -20.342 1.00 87.44 117 TRP A O 1
ATOM 968 N N . VAL A 1 118 ? 11.382 10.620 -21.955 1.00 86.94 118 VAL A N 1
ATOM 969 C CA . VAL A 1 118 ? 11.539 9.290 -21.352 1.00 86.94 118 VAL A CA 1
ATOM 970 C C . VAL A 1 118 ? 12.194 9.401 -19.979 1.00 86.94 118 VAL A C 1
ATOM 972 O O . VAL A 1 118 ? 11.683 8.838 -19.014 1.00 86.94 118 VAL A O 1
ATOM 975 N N . GLY A 1 119 ? 13.269 10.182 -19.863 1.00 87.88 119 GLY A N 1
ATOM 976 C CA . GLY A 1 119 ? 13.918 10.456 -18.584 1.00 87.88 119 GLY A CA 1
ATOM 977 C C . GLY A 1 119 ? 12.962 11.104 -17.581 1.00 87.88 119 GLY A C 1
ATOM 978 O O . GLY A 1 119 ? 12.819 10.609 -16.464 1.00 87.88 119 GLY A O 1
ATOM 979 N N . ALA A 1 120 ? 12.246 12.159 -17.986 1.00 90.94 120 ALA A N 1
ATOM 980 C CA . ALA A 1 120 ? 11.271 12.832 -17.126 1.00 90.94 120 ALA A CA 1
ATOM 981 C C . ALA A 1 120 ? 10.124 11.900 -16.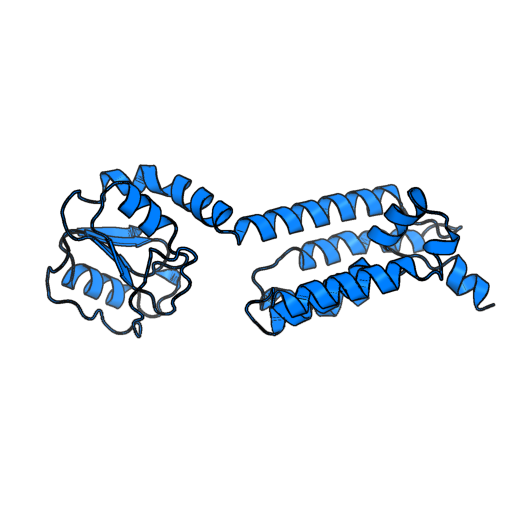689 1.00 90.94 120 ALA A C 1
ATOM 983 O O . ALA A 1 120 ? 9.748 11.888 -15.516 1.00 90.94 120 ALA A O 1
ATOM 984 N N . ALA A 1 121 ? 9.612 11.076 -17.606 1.00 91.56 121 ALA A N 1
ATOM 985 C CA . ALA A 1 121 ? 8.582 10.082 -17.337 1.00 91.56 121 ALA A CA 1
ATOM 986 C C . ALA A 1 121 ? 9.040 9.054 -16.296 1.00 91.56 121 ALA A C 1
ATOM 988 O O . ALA A 1 121 ? 8.296 8.767 -15.360 1.00 91.56 121 ALA A O 1
ATOM 989 N N . TYR A 1 122 ? 10.266 8.535 -16.409 1.00 90.31 122 TYR A N 1
ATOM 990 C CA . TYR A 1 122 ? 10.816 7.596 -15.428 1.00 90.31 122 TYR A CA 1
ATOM 991 C C . TYR A 1 122 ? 11.075 8.243 -14.067 1.00 90.31 122 TYR A C 1
ATOM 993 O O . TYR A 1 122 ? 10.774 7.626 -13.049 1.00 90.31 122 TYR A O 1
ATOM 1001 N N . VAL A 1 123 ? 11.568 9.484 -14.021 1.00 91.94 123 VAL A N 1
ATOM 1002 C CA . VAL A 1 123 ? 11.727 10.227 -12.758 1.00 91.94 123 VAL A CA 1
ATOM 1003 C C . VAL A 1 123 ? 10.376 10.409 -12.069 1.00 91.94 123 VAL A C 1
ATOM 1005 O O . VAL A 1 123 ? 10.245 10.110 -10.882 1.00 91.94 123 VAL A O 1
ATOM 1008 N N . PHE A 1 124 ? 9.356 10.840 -12.813 1.00 94.69 124 PHE A N 1
ATOM 1009 C CA . PHE A 1 124 ? 8.001 10.964 -12.287 1.00 94.69 124 PHE A CA 1
ATOM 1010 C C . PHE A 1 124 ? 7.456 9.611 -11.812 1.00 94.69 124 PHE A C 1
ATOM 1012 O O . PHE A 1 124 ? 6.918 9.515 -10.711 1.00 94.69 124 PHE A O 1
ATOM 1019 N N . LEU A 1 125 ? 7.632 8.550 -12.603 1.00 93.62 125 LEU A N 1
ATOM 1020 C CA . LEU A 1 125 ? 7.160 7.212 -12.261 1.00 93.62 125 LEU A CA 1
ATOM 1021 C C . LEU A 1 125 ? 7.814 6.683 -10.979 1.00 93.62 125 LEU A C 1
ATOM 1023 O O . LEU A 1 125 ? 7.121 6.156 -10.112 1.00 93.62 125 LEU A O 1
ATOM 1027 N N . LEU A 1 126 ? 9.131 6.858 -10.838 1.00 92.31 126 LEU A N 1
ATOM 1028 C CA . LEU A 1 126 ? 9.881 6.477 -9.641 1.00 92.31 126 LEU A CA 1
ATOM 1029 C C . LEU A 1 126 ? 9.461 7.300 -8.419 1.00 92.31 126 LEU A C 1
ATOM 1031 O O . LEU A 1 126 ? 9.379 6.747 -7.325 1.00 92.31 126 LEU A O 1
ATOM 1035 N N . LEU A 1 127 ? 9.148 8.589 -8.592 1.00 95.06 127 LEU A N 1
ATOM 1036 C CA . LEU A 1 127 ? 8.610 9.426 -7.521 1.00 95.06 127 LEU A CA 1
ATOM 1037 C C . LEU A 1 127 ? 7.237 8.923 -7.058 1.00 95.06 127 LEU A C 1
ATOM 1039 O O . LEU A 1 127 ? 7.034 8.731 -5.861 1.00 95.06 127 LEU A O 1
ATOM 1043 N N . VAL A 1 128 ? 6.310 8.670 -7.987 1.00 95.62 128 VAL A N 1
ATOM 1044 C CA . VAL A 1 128 ? 4.982 8.117 -7.667 1.00 95.62 128 VAL A CA 1
ATOM 1045 C C . VAL A 1 128 ? 5.120 6.768 -6.965 1.00 95.62 128 VAL A C 1
ATOM 1047 O O . VAL A 1 128 ? 4.512 6.557 -5.917 1.00 95.62 128 VAL A O 1
ATOM 1050 N N . LEU A 1 129 ? 5.970 5.883 -7.490 1.00 94.00 129 LEU A N 1
ATOM 1051 C CA . LEU A 1 129 ? 6.264 4.587 -6.888 1.00 94.00 129 LEU A CA 1
ATOM 1052 C C . LEU A 1 129 ? 6.803 4.731 -5.459 1.00 94.00 129 LEU A C 1
ATOM 1054 O O . LEU A 1 129 ? 6.326 4.053 -4.551 1.00 94.00 129 LEU A O 1
ATOM 1058 N N . ALA A 1 130 ? 7.772 5.624 -5.241 1.00 92.75 130 ALA A N 1
ATOM 1059 C CA . ALA A 1 130 ? 8.348 5.874 -3.925 1.00 92.75 130 ALA A CA 1
ATOM 1060 C C . ALA A 1 130 ? 7.295 6.401 -2.940 1.00 92.75 130 ALA A C 1
ATOM 1062 O O . ALA A 1 130 ? 7.212 5.906 -1.817 1.00 92.75 130 ALA A O 1
ATOM 1063 N N . LEU A 1 131 ? 6.448 7.344 -3.365 1.00 92.69 131 LEU A N 1
ATOM 1064 C CA . LEU A 1 131 ? 5.357 7.873 -2.545 1.00 92.69 131 LEU A CA 1
ATOM 1065 C C . LEU A 1 131 ? 4.341 6.783 -2.181 1.00 92.69 131 LEU A C 1
ATOM 1067 O O . LEU A 1 131 ? 3.966 6.667 -1.013 1.00 92.69 131 LEU A O 1
ATOM 1071 N N . GLU A 1 132 ? 3.931 5.947 -3.138 1.00 93.94 132 GLU A N 1
ATOM 1072 C CA . GLU A 1 132 ? 3.026 4.823 -2.876 1.00 93.94 132 GLU A CA 1
ATOM 1073 C C . GLU A 1 132 ? 3.650 3.810 -1.908 1.00 93.94 132 GLU A C 1
ATOM 1075 O O . GLU A 1 132 ? 3.017 3.409 -0.929 1.00 93.94 132 GLU A O 1
ATOM 1080 N N . LEU A 1 133 ? 4.920 3.446 -2.106 1.00 91.12 133 LEU A N 1
ATOM 1081 C CA . LEU A 1 133 ? 5.642 2.575 -1.179 1.00 91.12 133 LEU A CA 1
ATOM 1082 C C . LEU A 1 133 ? 5.691 3.180 0.229 1.00 91.12 133 LEU A C 1
ATOM 1084 O O . LEU A 1 133 ? 5.378 2.483 1.195 1.00 91.12 133 LEU A O 1
ATOM 1088 N N . MET A 1 134 ? 5.998 4.476 0.354 1.00 90.31 134 MET A N 1
ATOM 1089 C CA . MET A 1 134 ? 6.025 5.195 1.633 1.00 90.31 134 MET A CA 1
ATOM 1090 C C . MET A 1 134 ? 4.661 5.195 2.328 1.00 90.31 134 MET A C 1
ATOM 1092 O O . MET A 1 134 ? 4.596 4.972 3.540 1.00 90.31 134 MET A O 1
ATOM 1096 N N . VAL A 1 135 ? 3.566 5.381 1.585 1.00 89.00 135 VAL A N 1
ATOM 1097 C CA . VAL A 1 135 ? 2.189 5.348 2.110 1.00 89.00 135 VAL A CA 1
ATOM 1098 C C . VAL A 1 135 ? 1.875 4.016 2.795 1.00 89.00 135 VAL A C 1
ATOM 1100 O O . VAL A 1 135 ? 1.159 4.010 3.805 1.00 89.00 135 VAL A O 1
ATOM 1103 N N . HIS A 1 136 ? 2.442 2.916 2.304 1.00 86.81 136 HIS A N 1
ATOM 1104 C CA . HIS A 1 136 ? 2.230 1.565 2.820 1.00 86.81 136 HIS A CA 1
ATOM 1105 C C . HIS A 1 136 ? 3.235 1.121 3.895 1.00 86.81 136 HIS A C 1
ATOM 1107 O O . HIS A 1 136 ? 3.200 -0.036 4.317 1.00 86.81 136 HIS A O 1
ATOM 1113 N N . THR A 1 137 ? 4.095 2.024 4.371 1.00 90.44 137 THR A N 1
ATOM 1114 C CA . THR A 1 137 ? 4.989 1.776 5.513 1.00 90.44 137 THR A CA 1
ATOM 1115 C C . THR A 1 137 ? 4.346 2.145 6.855 1.00 90.44 137 THR A C 1
ATOM 1117 O O . THR A 1 137 ? 3.381 2.911 6.918 1.00 90.44 137 THR A O 1
ATOM 1120 N N . ARG A 1 138 ? 4.953 1.674 7.957 1.00 92.31 138 ARG A N 1
ATOM 1121 C CA . ARG A 1 138 ? 4.642 2.124 9.329 1.00 92.31 138 ARG A CA 1
ATOM 1122 C C . ARG A 1 138 ? 4.727 3.646 9.470 1.00 92.31 138 ARG A C 1
ATOM 1124 O O . ARG A 1 138 ? 3.834 4.256 10.047 1.00 92.31 138 ARG A O 1
ATOM 1131 N N . ALA A 1 139 ? 5.767 4.261 8.903 1.00 93.38 139 ALA A N 1
ATOM 1132 C CA . ALA A 1 139 ? 5.964 5.708 8.954 1.00 93.38 139 ALA A CA 1
ATOM 1133 C C . ALA A 1 139 ? 4.841 6.464 8.226 1.00 93.38 139 ALA A C 1
ATOM 1135 O O . ALA A 1 139 ? 4.303 7.429 8.764 1.00 93.38 139 ALA A O 1
ATOM 1136 N N . GLY A 1 140 ? 4.429 5.991 7.045 1.00 93.44 140 GLY A N 1
ATOM 1137 C CA . GLY A 1 140 ? 3.299 6.565 6.311 1.00 93.44 140 GLY A CA 1
ATOM 1138 C C . GLY A 1 140 ? 1.971 6.426 7.061 1.00 93.44 140 GLY A C 1
ATOM 1139 O O . GLY A 1 140 ? 1.174 7.366 7.086 1.00 93.44 140 GLY A O 1
ATOM 1140 N N . ALA A 1 141 ? 1.741 5.280 7.709 1.00 93.94 141 ALA A N 1
ATOM 1141 C CA . ALA A 1 141 ? 0.566 5.066 8.552 1.00 93.94 141 ALA A CA 1
ATOM 1142 C C . ALA A 1 141 ? 0.540 6.029 9.754 1.00 93.94 141 ALA A C 1
ATOM 1144 O O . ALA A 1 141 ? -0.473 6.695 9.973 1.00 93.94 141 ALA A O 1
ATOM 1145 N N . LEU A 1 142 ? 1.667 6.181 10.462 1.00 95.56 142 LEU A N 1
ATOM 1146 C CA . LEU A 1 142 ? 1.817 7.143 11.561 1.00 95.56 142 LEU A CA 1
ATOM 1147 C C . LEU A 1 142 ? 1.622 8.585 11.099 1.00 95.56 142 LEU A C 1
ATOM 1149 O O . LEU A 1 142 ? 0.922 9.341 11.763 1.00 95.56 142 LEU A O 1
ATOM 1153 N N . PHE A 1 143 ? 2.196 8.972 9.958 1.00 95.00 143 PHE A N 1
ATOM 1154 C CA . PHE A 1 143 ? 2.034 10.318 9.409 1.00 95.00 143 PHE A CA 1
ATOM 1155 C C . PHE A 1 143 ? 0.553 10.665 9.207 1.00 95.00 143 PHE A C 1
ATOM 1157 O O . PHE A 1 143 ? 0.092 11.701 9.678 1.00 95.00 143 PHE A O 1
ATOM 1164 N N . ARG A 1 144 ? -0.223 9.770 8.580 1.00 93.38 144 ARG A N 1
ATOM 1165 C CA . ARG A 1 144 ? -1.666 9.984 8.381 1.00 93.38 144 ARG A CA 1
ATOM 1166 C C . ARG A 1 144 ? -2.446 9.993 9.692 1.00 93.38 144 ARG A C 1
ATOM 1168 O O . ARG A 1 144 ? -3.372 10.788 9.830 1.00 93.38 144 ARG A O 1
ATOM 1175 N N . ALA A 1 145 ? -2.088 9.130 10.641 1.00 95.19 145 ALA A N 1
ATOM 1176 C CA . ALA A 1 145 ? -2.723 9.107 11.954 1.00 95.19 145 ALA A CA 1
ATOM 1177 C C . ALA A 1 145 ? -2.465 10.415 12.723 1.00 95.19 145 ALA A C 1
ATOM 1179 O O . ALA A 1 145 ? -3.417 11.010 13.219 1.00 95.19 145 ALA A O 1
ATOM 1180 N N . ARG A 1 146 ? -1.234 10.950 12.692 1.00 95.88 146 ARG A N 1
ATOM 1181 C CA . ARG A 1 146 ? -0.860 12.240 13.307 1.00 95.88 146 ARG A CA 1
ATOM 1182 C C . ARG A 1 146 ? -1.645 13.434 12.771 1.00 95.88 146 ARG A C 1
ATOM 1184 O O . ARG A 1 146 ? -1.852 14.389 13.507 1.00 95.88 146 ARG A O 1
ATOM 1191 N N . LEU A 1 147 ? -2.108 13.396 11.521 1.00 94.88 147 LEU A N 1
ATOM 1192 C CA . LEU A 1 147 ? -2.983 14.444 10.977 1.00 94.88 147 LEU A CA 1
ATOM 1193 C C . LEU A 1 147 ? -4.390 14.413 11.604 1.00 94.88 147 LEU A C 1
ATOM 1195 O O . LEU A 1 147 ? -5.067 15.440 11.642 1.00 94.88 147 LEU A O 1
ATOM 1199 N N . LYS A 1 148 ? -4.836 13.245 12.089 1.00 94.88 148 LYS A N 1
ATOM 1200 C CA . LYS A 1 148 ? -6.148 13.044 12.722 1.00 94.88 148 LYS A CA 1
ATOM 1201 C C . LYS A 1 148 ? -6.095 13.214 14.243 1.00 94.88 148 LYS A C 1
ATOM 1203 O O . LYS A 1 148 ? -7.044 13.751 14.811 1.00 94.88 148 LYS A O 1
ATOM 1208 N N . THR A 1 149 ? -4.999 12.808 14.892 1.00 95.06 149 THR A N 1
ATOM 1209 C CA . THR A 1 149 ? -4.866 12.788 16.360 1.00 95.06 149 THR A CA 1
ATOM 1210 C C . THR A 1 149 ? -5.254 14.110 17.035 1.00 95.06 149 THR A C 1
ATOM 1212 O O . THR A 1 149 ? -6.073 14.046 17.944 1.00 95.06 149 THR A O 1
ATOM 1215 N N . PRO A 1 150 ? -4.818 15.310 16.590 1.00 94.88 150 PRO A N 1
ATOM 1216 C CA . PRO A 1 150 ? -5.169 16.566 17.265 1.00 94.88 150 PRO A CA 1
ATOM 1217 C C . PRO A 1 150 ? -6.672 16.870 17.299 1.00 94.88 150 PRO A C 1
ATOM 1219 O O . PRO A 1 150 ? -7.137 17.564 18.194 1.00 94.88 150 PRO A O 1
ATOM 1222 N N . ARG A 1 151 ? -7.436 16.363 16.322 1.00 94.38 151 ARG A N 1
ATOM 1223 C CA . ARG A 1 151 ? -8.895 16.545 16.257 1.00 94.38 151 ARG A CA 1
ATOM 1224 C C . ARG A 1 151 ? -9.644 15.522 17.106 1.00 94.38 151 ARG A C 1
ATOM 1226 O O . ARG A 1 151 ? -10.735 15.817 17.574 1.00 94.38 151 ARG A O 1
ATOM 1233 N N . LEU A 1 152 ? -9.072 14.330 17.274 1.00 94.94 152 LEU A N 1
ATOM 1234 C CA . LEU A 1 152 ? -9.692 13.230 18.013 1.00 94.94 152 LEU A CA 1
ATOM 1235 C C . LEU A 1 152 ? -9.333 13.253 19.497 1.00 94.94 152 LEU A C 1
ATOM 1237 O O . LEU A 1 152 ? -10.189 12.991 20.328 1.00 94.94 152 LEU A O 1
ATOM 1241 N N . LEU A 1 153 ? -8.097 13.608 19.843 1.00 95.19 153 LEU A N 1
ATOM 1242 C CA . LEU A 1 153 ? -7.590 13.569 21.213 1.00 95.19 153 LEU A CA 1
ATOM 1243 C C . LEU A 1 153 ? -8.457 14.341 22.234 1.00 95.19 153 LEU A C 1
ATOM 1245 O O . LEU A 1 153 ? -8.616 13.828 23.340 1.00 95.19 153 LEU A O 1
ATOM 1249 N N . PRO A 1 154 ? -9.058 15.507 21.907 1.00 95.38 154 PRO A N 1
ATOM 1250 C CA . PRO A 1 154 ? -9.975 16.201 22.817 1.00 95.38 154 PRO A CA 1
ATOM 1251 C C . PRO A 1 154 ? -11.319 15.489 23.030 1.00 95.38 154 PRO A C 1
ATOM 1253 O O . PRO A 1 154 ? -11.979 15.741 24.031 1.00 95.38 154 PRO A O 1
ATOM 1256 N N . LEU A 1 155 ? -11.735 14.638 22.087 1.00 94.88 155 LEU A N 1
ATOM 1257 C CA . LEU A 1 155 ? -13.004 13.898 22.117 1.00 94.88 155 LEU A CA 1
ATOM 1258 C C . LEU A 1 155 ? -12.857 12.516 22.767 1.00 94.88 155 LEU A C 1
ATOM 1260 O O . LEU A 1 155 ? -13.841 11.896 23.151 1.00 94.88 155 LEU A O 1
ATOM 1264 N N . VAL A 1 156 ? -11.627 12.012 22.861 1.00 95.88 156 VAL A N 1
ATOM 1265 C CA . VAL A 1 156 ? -11.325 10.731 23.497 1.00 95.88 156 VAL A CA 1
ATOM 1266 C C . VAL A 1 156 ? -11.093 10.989 24.993 1.00 95.88 156 VAL A C 1
ATOM 1268 O O . VAL A 1 156 ? -10.239 11.813 25.327 1.00 95.88 156 VAL A O 1
ATOM 1271 N N . PRO A 1 157 ? -11.805 10.323 25.919 1.00 94.06 157 PRO A N 1
ATOM 1272 C CA . PRO A 1 157 ? -11.634 10.509 27.363 1.00 94.06 157 PRO A CA 1
ATOM 1273 C C . PRO A 1 157 ? -10.295 9.940 27.857 1.00 94.06 157 PRO A C 1
ATOM 1275 O O . PRO A 1 157 ? -9.714 9.046 27.245 1.00 94.06 157 PRO A O 1
ATOM 1278 N N . ALA A 1 158 ? -9.745 10.493 28.941 1.00 93.50 158 ALA A N 1
ATOM 1279 C CA . ALA A 1 158 ? -8.526 9.984 29.583 1.00 93.50 158 ALA A CA 1
ATOM 1280 C C . ALA A 1 158 ? -8.907 9.075 30.755 1.00 93.50 158 ALA A C 1
ATOM 1282 O O . ALA A 1 158 ? -9.855 9.384 31.475 1.00 93.50 158 ALA A O 1
ATOM 1283 N N . GLY A 1 159 ? -8.173 7.975 30.954 1.00 90.94 159 GLY A N 1
ATOM 1284 C CA . GLY A 1 159 ? -8.391 7.062 32.085 1.00 90.94 159 GLY A CA 1
ATOM 1285 C C . GLY A 1 159 ? -9.742 6.336 32.091 1.00 90.94 159 GLY A C 1
ATOM 1286 O O . GLY A 1 159 ? -10.141 5.820 33.130 1.00 90.94 159 GLY A O 1
ATOM 1287 N N . ALA A 1 160 ? -10.452 6.311 30.961 1.00 95.31 160 ALA A N 1
ATOM 1288 C CA . ALA A 1 160 ? -11.692 5.567 30.784 1.00 95.31 160 ALA A CA 1
ATOM 1289 C C . ALA A 1 160 ? -11.576 4.645 29.560 1.00 95.31 160 ALA A C 1
ATOM 1291 O O . ALA A 1 160 ? -10.888 5.032 28.611 1.00 95.31 160 ALA A O 1
ATOM 1292 N N . PRO A 1 161 ? -12.261 3.486 29.541 1.00 97.75 161 PRO A N 1
ATOM 1293 C CA . PRO A 1 161 ? -12.169 2.545 28.431 1.00 97.75 161 PRO A CA 1
ATOM 1294 C C . PRO A 1 161 ? -12.707 3.138 27.127 1.00 97.75 161 PRO A C 1
ATOM 1296 O O . PRO A 1 161 ? -13.818 3.684 27.083 1.00 97.75 161 PRO A O 1
ATOM 1299 N N . VAL A 1 162 ? -11.934 2.982 26.057 1.00 98.00 162 VAL A N 1
ATOM 1300 C CA . VAL A 1 162 ? -12.251 3.442 24.704 1.00 98.00 162 VAL A CA 1
ATOM 1301 C C . VAL A 1 162 ? -12.218 2.257 23.749 1.00 98.00 162 VAL A C 1
ATOM 1303 O O . VAL A 1 162 ? -11.245 1.511 23.724 1.00 98.00 162 VAL A O 1
ATOM 1306 N N . LEU A 1 163 ? -13.254 2.093 22.932 1.00 97.81 163 LEU A N 1
ATOM 1307 C CA . LEU A 1 163 ? -13.299 1.064 21.894 1.00 97.81 163 LEU A CA 1
ATOM 1308 C C . LEU A 1 163 ? -13.034 1.682 20.522 1.00 97.81 163 LEU A C 1
ATOM 1310 O O . LEU A 1 163 ? -13.761 2.571 20.104 1.00 97.81 163 LEU A O 1
ATOM 1314 N N . ASP A 1 164 ? -12.051 1.177 19.790 1.00 97.44 164 ASP A N 1
ATOM 1315 C CA . ASP A 1 164 ? -11.807 1.513 18.387 1.00 97.44 164 ASP A CA 1
ATOM 1316 C C . ASP A 1 164 ? -12.348 0.404 17.479 1.00 97.44 164 ASP A C 1
ATOM 1318 O O . ASP A 1 164 ? -11.847 -0.723 17.488 1.00 97.44 164 ASP A O 1
ATOM 1322 N N . ILE A 1 165 ? -13.399 0.721 16.719 1.00 96.12 165 ILE A N 1
ATOM 1323 C CA . ILE A 1 165 ? -14.052 -0.201 15.791 1.00 96.12 165 ILE A CA 1
ATOM 1324 C C . ILE A 1 165 ? -13.516 0.033 14.379 1.00 96.12 165 ILE A C 1
ATOM 1326 O O . ILE A 1 165 ? -13.749 1.080 13.774 1.00 96.12 165 ILE A O 1
ATOM 1330 N N . GLY A 1 166 ? -12.885 -0.994 13.810 1.00 94.31 166 GLY A N 1
ATOM 1331 C CA . GLY A 1 166 ? -12.242 -0.912 12.500 1.00 94.31 166 GLY A CA 1
ATOM 1332 C C . GLY A 1 166 ? -10.834 -0.335 12.591 1.00 94.31 166 GLY A C 1
ATOM 1333 O O . GLY A 1 166 ? -10.482 0.571 11.834 1.00 94.31 166 GLY A O 1
ATOM 1334 N N . THR A 1 167 ? -10.034 -0.854 13.524 1.00 94.44 167 THR A N 1
ATOM 1335 C CA . THR A 1 167 ? -8.678 -0.376 13.834 1.00 94.44 167 THR A CA 1
ATOM 1336 C C . THR A 1 167 ? -7.735 -0.331 12.626 1.00 94.44 167 THR A C 1
ATOM 1338 O O . THR A 1 167 ? -6.777 0.454 12.589 1.00 94.44 167 THR A O 1
ATOM 1341 N N . GLY A 1 168 ? -7.987 -1.148 11.600 1.00 93.56 168 GLY A N 1
ATOM 1342 C CA . GLY A 1 168 ? -7.240 -1.142 10.353 1.00 93.56 168 GLY A CA 1
ATOM 1343 C C . GLY A 1 168 ? -5.749 -1.399 10.574 1.00 93.56 168 GLY A C 1
ATOM 1344 O O . GLY A 1 168 ? -5.347 -2.464 11.024 1.00 93.56 168 GLY A O 1
ATOM 1345 N N . ASN A 1 169 ? -4.904 -0.421 10.229 1.00 93.69 169 ASN A N 1
ATOM 1346 C CA . ASN A 1 169 ? -3.446 -0.558 10.362 1.00 93.69 169 ASN A CA 1
ATOM 1347 C C . ASN A 1 169 ? -2.903 -0.304 11.784 1.00 93.69 169 ASN A C 1
ATOM 1349 O O . ASN A 1 169 ? -1.696 -0.436 11.988 1.00 93.69 169 ASN A O 1
ATOM 1353 N N . GLY A 1 170 ? -3.754 0.095 12.737 1.00 95.81 170 GLY A N 1
ATOM 1354 C CA . GLY A 1 170 ? -3.388 0.300 14.142 1.00 95.81 170 GLY A CA 1
ATOM 1355 C C . GLY A 1 170 ? -2.650 1.603 14.469 1.00 95.81 170 GLY A C 1
ATOM 1356 O O . GLY A 1 170 ? -2.416 1.880 15.641 1.00 95.81 170 GLY A O 1
ATOM 1357 N N . ALA A 1 171 ? -2.302 2.444 13.486 1.00 96.88 171 ALA A N 1
ATOM 1358 C CA . ALA A 1 171 ? -1.512 3.655 13.743 1.00 96.88 171 ALA A CA 1
ATOM 1359 C C . ALA A 1 171 ? -2.224 4.665 14.652 1.00 96.88 171 ALA A C 1
ATOM 1361 O O . ALA A 1 171 ? -1.578 5.308 15.473 1.00 96.88 171 ALA A O 1
ATOM 1362 N N . LEU A 1 172 ? -3.543 4.826 14.500 1.00 96.81 172 LEU A N 1
ATOM 1363 C CA . LEU A 1 172 ? -4.315 5.755 15.325 1.00 96.81 172 LEU A CA 1
ATOM 1364 C C . LEU A 1 172 ? -4.443 5.249 16.764 1.00 96.81 172 LEU A C 1
ATOM 1366 O O . LEU A 1 172 ? -4.138 6.001 17.685 1.00 96.81 172 LEU A O 1
ATOM 1370 N N . ALA A 1 173 ? -4.833 3.982 16.942 1.00 96.75 173 ALA A N 1
ATOM 1371 C CA . ALA A 1 173 ? -4.916 3.347 18.254 1.00 96.75 173 ALA A CA 1
ATOM 1372 C C . ALA A 1 173 ? -3.578 3.431 19.000 1.00 96.75 173 ALA A C 1
ATOM 1374 O O . ALA A 1 173 ? -3.560 3.852 20.151 1.00 96.75 173 ALA A O 1
ATOM 1375 N N . ARG A 1 174 ? -2.458 3.159 18.314 1.00 97.00 174 ARG A N 1
ATOM 1376 C CA . ARG A 1 174 ? -1.109 3.328 18.868 1.00 97.00 174 ARG A CA 1
ATOM 1377 C C . ARG A 1 174 ? -0.863 4.750 19.376 1.00 97.00 174 ARG A C 1
ATOM 1379 O O . ARG A 1 174 ? -0.418 4.916 20.502 1.00 97.00 174 ARG A O 1
ATOM 1386 N N . LEU A 1 175 ? -1.121 5.770 18.552 1.00 97.12 175 LEU A N 1
ATOM 1387 C CA . LEU A 1 175 ? -0.886 7.161 18.958 1.00 97.12 175 LEU A CA 1
ATOM 1388 C C . LEU A 1 175 ? -1.776 7.562 20.140 1.00 97.12 175 LEU A C 1
ATOM 1390 O O . LEU A 1 175 ? -1.331 8.297 21.008 1.00 97.12 175 LEU A O 1
ATOM 1394 N N . LEU A 1 176 ? -3.018 7.077 20.201 1.00 96.50 176 LEU A N 1
ATOM 1395 C CA . LEU A 1 176 ? -3.893 7.324 21.348 1.00 96.50 176 LEU A CA 1
ATOM 1396 C C . LEU A 1 176 ? -3.400 6.586 22.606 1.00 96.50 176 LEU A C 1
ATOM 1398 O O . LEU A 1 176 ? -3.404 7.169 23.684 1.00 96.50 176 LEU A O 1
ATOM 1402 N N . GLN A 1 177 ? -2.908 5.353 22.490 1.00 95.50 177 GLN A N 1
ATOM 1403 C CA . GLN A 1 177 ? -2.276 4.639 23.608 1.00 95.50 177 GLN A CA 1
ATOM 1404 C C . GLN A 1 177 ? -1.015 5.360 24.116 1.00 95.50 177 GLN A C 1
ATOM 1406 O O . GLN A 1 177 ? -0.824 5.460 25.325 1.00 95.50 177 GLN A O 1
ATOM 1411 N N . GLU A 1 178 ? -0.187 5.912 23.218 1.00 95.50 178 GLU A N 1
ATOM 1412 C CA . GLU A 1 178 ? 0.983 6.738 23.574 1.00 95.50 178 GLU A CA 1
ATOM 1413 C C . GLU A 1 178 ? 0.579 8.007 24.354 1.00 95.50 178 GLU A C 1
ATOM 1415 O O . GLU A 1 178 ? 1.300 8.432 25.253 1.00 95.50 178 GLU A O 1
ATOM 1420 N N . GLU A 1 179 ? -0.607 8.559 24.083 1.00 95.94 179 GLU A N 1
ATOM 1421 C CA . GLU A 1 179 ? -1.227 9.664 24.836 1.00 95.94 179 GLU A CA 1
ATOM 1422 C C . GLU A 1 179 ? -1.965 9.196 26.113 1.00 95.94 179 GLU A C 1
ATOM 1424 O O . GLU A 1 179 ? -2.760 9.939 26.695 1.00 95.94 179 GLU A O 1
ATOM 1429 N N . GLY A 1 180 ? -1.752 7.948 26.544 1.00 95.12 180 GLY A N 1
ATOM 1430 C CA . GLY A 1 180 ? -2.309 7.387 27.777 1.00 95.12 180 GLY A CA 1
ATOM 1431 C C . GLY A 1 180 ? -3.793 7.014 27.704 1.00 95.12 180 GLY A C 1
ATOM 1432 O O . GLY A 1 180 ? -4.463 6.971 28.739 1.00 95.12 180 GLY A O 1
ATOM 1433 N N . ARG A 1 181 ? -4.342 6.780 26.503 1.00 96.06 181 ARG A N 1
ATOM 1434 C CA . ARG A 1 181 ? -5.737 6.341 26.334 1.00 96.06 181 ARG A CA 1
ATOM 1435 C C . ARG A 1 181 ? -5.859 4.828 26.495 1.00 96.06 181 ARG A C 1
ATOM 1437 O O . ARG A 1 181 ? -5.073 4.071 25.927 1.00 96.06 181 ARG A O 1
ATOM 1444 N N . ASP A 1 182 ? -6.868 4.402 27.249 1.00 96.75 182 ASP A N 1
ATOM 1445 C CA . ASP A 1 182 ? -7.180 2.990 27.478 1.00 96.75 182 ASP A CA 1
ATOM 1446 C C . ASP A 1 182 ? -7.955 2.428 26.278 1.00 96.75 182 ASP A C 1
ATOM 1448 O O . ASP A 1 182 ? -9.183 2.474 26.222 1.00 96.75 182 ASP A O 1
ATOM 1452 N N . MET A 1 183 ? -7.212 1.998 25.257 1.00 96.62 183 MET A N 1
ATOM 1453 C CA . MET A 1 183 ? -7.764 1.574 23.972 1.00 96.62 183 MET A CA 1
ATOM 1454 C C . MET A 1 183 ? -7.974 0.057 23.917 1.00 96.62 183 MET A C 1
ATOM 1456 O O . MET A 1 183 ? -7.017 -0.715 23.962 1.00 96.62 183 MET A O 1
ATOM 1460 N N . THR A 1 184 ? -9.212 -0.359 23.670 1.00 97.00 184 THR A N 1
ATOM 1461 C CA . THR A 1 184 ? -9.574 -1.679 23.141 1.00 97.00 184 THR A CA 1
ATOM 1462 C C . THR A 1 184 ? -9.786 -1.569 21.635 1.00 97.00 184 THR A C 1
ATOM 1464 O O . THR A 1 184 ? -10.413 -0.625 21.166 1.00 97.00 184 THR A O 1
ATOM 1467 N N . THR A 1 185 ? -9.272 -2.520 20.856 1.00 97.00 185 THR A N 1
ATOM 1468 C CA . THR A 1 185 ? -9.301 -2.471 19.384 1.00 97.00 185 THR A CA 1
ATOM 1469 C C . THR A 1 185 ? -10.015 -3.687 18.811 1.00 97.00 185 THR A C 1
ATOM 1471 O O . THR A 1 185 ? -9.817 -4.808 19.288 1.00 97.00 185 THR A O 1
ATOM 1474 N N . VAL A 1 186 ? -10.846 -3.481 17.788 1.00 96.50 186 VAL A N 1
ATOM 1475 C CA . VAL A 1 186 ? -11.525 -4.559 17.056 1.00 96.50 186 VAL A CA 1
ATOM 1476 C C . VAL A 1 186 ? -11.486 -4.314 15.553 1.00 96.50 186 VAL A C 1
ATOM 1478 O O . VAL A 1 186 ? -11.607 -3.183 15.083 1.00 96.50 186 VAL A O 1
ATOM 1481 N N . ASP A 1 187 ? -11.349 -5.384 14.777 1.00 95.75 187 ASP A N 1
ATOM 1482 C CA . ASP A 1 187 ? -11.444 -5.341 13.315 1.00 95.75 187 ASP A CA 1
ATOM 1483 C C . ASP A 1 187 ? -11.953 -6.690 12.789 1.00 95.75 187 ASP A C 1
ATOM 1485 O O . ASP A 1 187 ? -11.928 -7.690 13.496 1.00 95.75 187 ASP A O 1
ATOM 1489 N N . VAL A 1 188 ? -12.419 -6.748 11.546 1.00 93.75 188 VAL A N 1
ATOM 1490 C CA . VAL A 1 188 ? -12.785 -8.016 10.895 1.00 93.75 188 VAL A CA 1
ATOM 1491 C C . VAL A 1 188 ? -11.564 -8.785 10.389 1.00 93.75 188 VAL A C 1
ATOM 1493 O O . VAL A 1 188 ? -11.649 -9.981 10.119 1.00 93.75 188 VAL A O 1
ATOM 1496 N N . ILE A 1 189 ? -10.424 -8.103 10.233 1.00 92.06 189 ILE A N 1
ATOM 1497 C CA . ILE A 1 189 ? -9.142 -8.691 9.834 1.00 92.06 189 ILE A CA 1
ATOM 1498 C C . ILE A 1 189 ? -8.025 -7.962 10.584 1.00 92.06 189 ILE A C 1
ATOM 1500 O O . ILE A 1 189 ? -7.941 -6.737 10.517 1.00 92.06 189 ILE A O 1
ATOM 1504 N N . ASP A 1 190 ? -7.108 -8.699 11.214 1.00 93.06 190 ASP A N 1
ATOM 1505 C CA . ASP A 1 190 ? -5.902 -8.090 11.782 1.00 93.06 190 ASP A CA 1
ATOM 1506 C C . ASP A 1 190 ? -4.963 -7.612 10.661 1.00 93.06 190 ASP A C 1
ATOM 1508 O O . ASP A 1 190 ? -4.326 -8.397 9.953 1.00 93.06 190 ASP A O 1
ATOM 1512 N N . LYS A 1 191 ? -4.920 -6.291 10.473 1.00 91.00 191 LYS A N 1
ATOM 1513 C CA . LYS A 1 191 ? -4.013 -5.592 9.552 1.00 91.00 191 LYS A CA 1
ATOM 1514 C C . LYS A 1 191 ? -3.022 -4.705 10.304 1.00 91.00 191 LYS A C 1
ATOM 1516 O O . LYS A 1 191 ? -2.409 -3.828 9.683 1.00 91.00 191 LYS A O 1
ATOM 1521 N N . SER A 1 192 ? -2.884 -4.895 11.617 1.00 93.50 192 SER A N 1
ATOM 1522 C CA . SER A 1 192 ? -2.042 -4.053 12.451 1.00 93.50 192 SER A CA 1
ATOM 1523 C C . SER A 1 192 ? -0.601 -4.074 11.952 1.00 93.50 192 SER A C 1
ATOM 1525 O O . SER A 1 192 ? 0.004 -5.121 11.718 1.00 93.50 192 SER A O 1
ATOM 1527 N N . LEU A 1 193 ? -0.025 -2.886 11.772 1.00 92.56 193 LEU A N 1
ATOM 1528 C CA . LEU A 1 193 ? 1.394 -2.752 11.449 1.00 92.56 193 LEU A CA 1
ATOM 1529 C C . LEU A 1 193 ? 2.263 -2.714 12.713 1.00 92.56 193 LEU A C 1
ATOM 1531 O O . LEU A 1 193 ? 3.493 -2.734 12.591 1.00 92.56 193 LEU A O 1
ATOM 1535 N N . PHE A 1 194 ? 1.650 -2.638 13.896 1.00 94.56 194 PHE A N 1
ATOM 1536 C CA . PHE A 1 194 ? 2.291 -2.338 15.174 1.00 94.56 194 PHE A CA 1
ATOM 1537 C C . PHE A 1 194 ? 2.108 -3.517 16.136 1.00 94.56 194 PHE A C 1
ATOM 1539 O O . PHE A 1 194 ? 0.968 -3.825 16.478 1.00 94.56 194 PHE A O 1
ATOM 1546 N N . PRO A 1 195 ? 3.196 -4.185 16.566 1.00 90.88 195 PRO A N 1
ATOM 1547 C CA . PRO A 1 195 ? 3.119 -5.334 17.465 1.00 90.88 195 PRO A CA 1
ATOM 1548 C C . PRO A 1 195 ? 2.431 -5.071 18.806 1.00 90.88 195 PRO A C 1
ATOM 1550 O O . PRO A 1 195 ? 2.055 -6.025 19.455 1.00 90.88 195 PRO A O 1
ATOM 1553 N N . GLU A 1 196 ? 2.303 -3.824 19.246 1.00 92.31 196 GLU A N 1
ATOM 1554 C CA . GLU A 1 196 ? 1.607 -3.450 20.484 1.00 92.31 196 GLU A CA 1
ATOM 1555 C C . GLU A 1 196 ? 0.090 -3.266 20.313 1.00 92.31 196 GLU A C 1
ATOM 1557 O O . GLU A 1 196 ? -0.643 -3.219 21.300 1.00 92.31 196 GLU A O 1
ATOM 1562 N N . VAL A 1 197 ? -0.396 -3.164 19.073 1.00 95.06 197 VAL A N 1
ATOM 1563 C CA . VAL A 1 197 ? -1.822 -3.027 18.772 1.00 95.06 197 VAL A CA 1
ATOM 1564 C C . VAL A 1 197 ? -2.329 -4.362 18.250 1.00 95.06 197 VAL A C 1
ATOM 1566 O O . VAL A 1 197 ? -1.983 -4.760 17.137 1.00 95.06 197 VAL A O 1
ATOM 1569 N N . HIS A 1 198 ? -3.168 -5.023 19.046 1.00 92.62 198 HIS A N 1
ATOM 1570 C CA . HIS A 1 198 ? -3.766 -6.320 18.735 1.00 92.62 198 HIS A CA 1
ATOM 1571 C C . HIS A 1 198 ? -5.291 -6.206 18.629 1.00 92.62 198 HIS A C 1
ATOM 1573 O O . HIS A 1 198 ? -5.985 -6.356 19.640 1.00 92.62 198 HIS A O 1
ATOM 1579 N N . PRO A 1 199 ? -5.828 -5.949 17.424 1.00 94.44 199 PRO A N 1
ATOM 1580 C CA . PRO A 1 199 ? -7.264 -5.933 17.217 1.00 94.44 199 PRO A CA 1
ATOM 1581 C C . PRO A 1 199 ? -7.856 -7.312 17.494 1.00 94.44 199 PRO A C 1
ATOM 1583 O O . PRO A 1 199 ? -7.419 -8.319 16.934 1.00 94.44 199 PRO A O 1
ATOM 1586 N N . THR A 1 200 ? -8.894 -7.364 18.325 1.00 95.00 200 THR A N 1
ATOM 1587 C CA . THR A 1 200 ? -9.697 -8.582 18.447 1.00 95.00 200 THR A CA 1
ATOM 1588 C C . THR A 1 200 ? -10.476 -8.775 17.150 1.00 95.00 200 THR A C 1
ATOM 1590 O O . THR A 1 200 ? -11.240 -7.896 16.742 1.00 95.00 200 THR A O 1
ATOM 1593 N N . VAL A 1 201 ? -10.268 -9.919 16.493 1.00 95.00 201 VAL A N 1
ATOM 1594 C CA . VAL A 1 201 ? -10.916 -10.226 15.215 1.00 95.00 201 VAL A CA 1
ATOM 1595 C C . VAL A 1 201 ? -12.385 -10.591 15.442 1.00 95.00 201 VAL A C 1
ATOM 1597 O O . VAL A 1 201 ? -12.681 -11.542 16.164 1.00 95.00 201 VAL A O 1
ATOM 1600 N N . ILE A 1 202 ? -13.298 -9.845 14.819 1.00 92.75 202 ILE A N 1
ATOM 1601 C CA . ILE A 1 202 ? -14.757 -10.021 14.929 1.00 92.75 202 ILE A CA 1
ATOM 1602 C C . ILE A 1 202 ? -15.398 -10.373 13.578 1.00 92.75 202 ILE A C 1
ATOM 1604 O O . ILE A 1 202 ? -14.828 -10.142 12.518 1.00 92.75 202 ILE A O 1
ATOM 1608 N N . ASP A 1 203 ? -16.621 -10.906 13.594 1.00 85.94 203 ASP A N 1
ATOM 1609 C CA . ASP A 1 203 ? -17.346 -11.327 12.381 1.00 85.94 203 ASP A CA 1
ATOM 1610 C C . ASP A 1 203 ? -18.140 -10.196 11.691 1.00 85.94 203 ASP A C 1
ATOM 1612 O O . ASP A 1 203 ? -18.736 -10.396 10.628 1.00 85.94 203 ASP A O 1
ATOM 1616 N N . GLY A 1 204 ? -18.169 -9.008 12.304 1.00 80.88 204 GLY A N 1
ATOM 1617 C CA . GLY A 1 204 ? -18.888 -7.831 11.818 1.00 80.88 204 GLY A CA 1
ATOM 1618 C C . GLY A 1 204 ? -20.411 -7.874 11.998 1.00 80.88 204 GLY A C 1
ATOM 1619 O O . GLY A 1 204 ? -21.093 -6.996 11.470 1.00 80.88 204 GLY A O 1
ATOM 1620 N N . ARG A 1 205 ? -20.968 -8.864 12.711 1.00 81.81 205 ARG A N 1
ATOM 1621 C CA . ARG A 1 205 ? -22.419 -8.974 12.966 1.00 81.81 205 ARG A CA 1
ATOM 1622 C C . ARG A 1 205 ? -22.834 -8.356 14.297 1.00 81.81 205 ARG A C 1
ATOM 1624 O O . ARG A 1 205 ? -23.915 -7.774 14.379 1.00 81.81 205 ARG A O 1
ATOM 1631 N N . GLY A 1 206 ? -21.989 -8.486 15.316 1.00 84.38 206 GLY A N 1
ATOM 1632 C CA . GLY A 1 206 ? -22.216 -7.937 16.650 1.00 84.38 206 GLY A CA 1
ATOM 1633 C C . GLY A 1 206 ? -20.914 -7.786 17.426 1.00 84.38 206 GLY A C 1
ATOM 1634 O O . GLY A 1 206 ? -19.918 -8.447 17.129 1.00 84.38 206 GLY A O 1
ATOM 1635 N N . LEU A 1 207 ? -20.919 -6.893 18.412 1.00 91.81 207 LEU A N 1
ATOM 1636 C CA . LEU A 1 207 ? -19.749 -6.647 19.250 1.00 91.81 207 LEU A CA 1
ATOM 1637 C C . LEU A 1 207 ? -19.804 -7.526 20.510 1.00 91.81 207 LEU A C 1
ATOM 1639 O O . LEU A 1 207 ? -20.814 -7.480 21.222 1.00 91.81 207 LEU A O 1
ATOM 1643 N N . PRO A 1 208 ? -18.738 -8.284 20.841 1.00 93.12 208 PRO A N 1
ATOM 1644 C CA . PRO A 1 208 ? -18.709 -9.211 21.977 1.00 93.12 208 PRO A CA 1
ATOM 1645 C C . PRO A 1 208 ? -18.505 -8.492 23.325 1.00 93.12 208 PRO A C 1
ATOM 1647 O O . PRO A 1 208 ? -17.756 -8.950 24.183 1.00 93.12 208 PRO A O 1
ATOM 1650 N N . PHE A 1 209 ? -19.168 -7.351 23.517 1.00 95.88 209 PHE A N 1
ATOM 1651 C CA . PHE A 1 209 ? -19.065 -6.517 24.710 1.00 95.88 209 PHE A CA 1
ATOM 1652 C C . PHE A 1 209 ? -20.437 -6.288 25.337 1.00 95.88 209 PHE A C 1
ATOM 1654 O O . PHE A 1 209 ? -21.469 -6.291 24.653 1.00 95.88 209 PHE A O 1
ATOM 1661 N N . GLN A 1 210 ? -20.448 -6.092 26.652 1.00 94.81 210 GLN A N 1
ATOM 1662 C CA . GLN A 1 210 ? -21.669 -5.824 27.403 1.00 94.81 2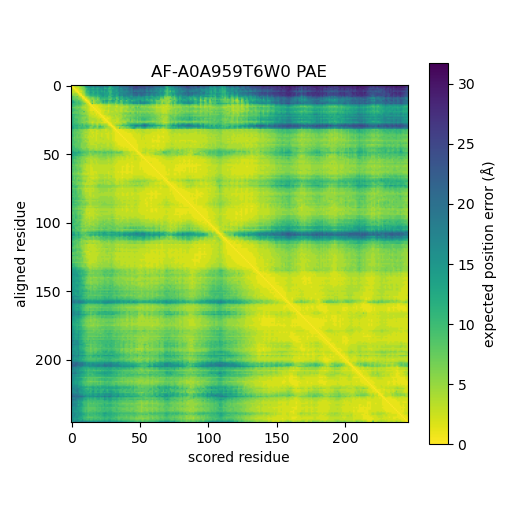10 GLN A CA 1
ATOM 1663 C C . GLN A 1 210 ? -22.163 -4.391 27.153 1.00 94.81 210 GLN A C 1
ATOM 1665 O O . GLN A 1 210 ? -21.474 -3.563 26.556 1.00 94.81 210 GLN A O 1
ATOM 1670 N N . TYR A 1 211 ? -23.390 -4.102 27.586 1.00 95.88 211 TYR A N 1
ATOM 1671 C CA . TYR A 1 211 ? -23.952 -2.757 27.491 1.00 95.88 211 TYR A CA 1
ATOM 1672 C C . TYR A 1 211 ? -23.104 -1.761 28.298 1.00 95.88 211 TYR A C 1
ATOM 1674 O O . TYR A 1 211 ? -22.753 -2.062 29.437 1.00 95.88 211 TYR A 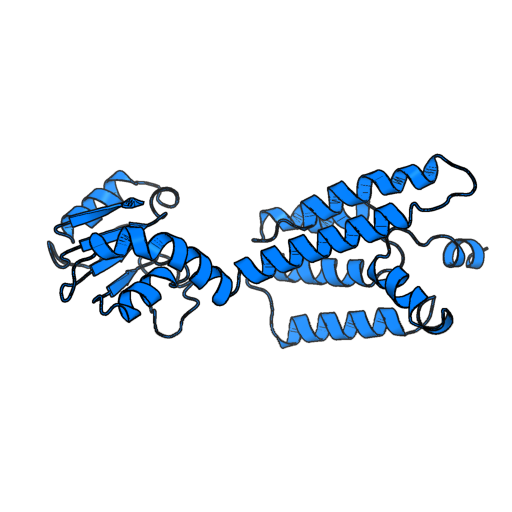O 1
ATOM 1682 N N . GLY A 1 212 ? -22.777 -0.602 27.719 1.00 94.69 212 GLY A N 1
ATOM 1683 C CA . GLY A 1 212 ? -22.041 0.468 28.410 1.00 94.69 212 GLY A CA 1
ATOM 1684 C C . GLY A 1 212 ? -20.657 0.072 28.944 1.00 94.69 212 GLY A C 1
ATOM 1685 O O . GLY A 1 212 ? -20.217 0.607 29.956 1.00 94.69 212 GLY A O 1
ATOM 1686 N N . SER A 1 213 ? -19.976 -0.887 28.305 1.00 97.25 213 SER A N 1
ATOM 1687 C CA . SER A 1 213 ? -18.619 -1.305 28.702 1.00 97.25 213 SER A CA 1
ATOM 1688 C C . SER A 1 213 ? -17.550 -0.247 28.416 1.00 97.25 213 SER A C 1
ATOM 1690 O O . SER A 1 213 ? -16.470 -0.300 29.000 1.00 97.25 213 SER A O 1
ATOM 1692 N N . PHE A 1 214 ? -17.833 0.698 27.518 1.00 98.12 214 PHE A N 1
ATOM 1693 C CA . PHE A 1 214 ? -16.901 1.743 27.111 1.00 98.12 214 PHE A CA 1
ATOM 1694 C C . PHE A 1 214 ? -17.478 3.125 27.376 1.00 98.12 214 PHE A C 1
ATOM 1696 O O . PHE A 1 214 ? -18.664 3.376 27.162 1.00 98.12 214 PHE A O 1
ATOM 1703 N N . ARG A 1 215 ? -16.615 4.063 27.769 1.00 97.62 215 ARG A N 1
ATOM 1704 C CA . ARG A 1 215 ? -17.008 5.472 27.829 1.00 97.62 215 ARG A CA 1
ATOM 1705 C C . ARG A 1 215 ? -17.147 6.047 26.424 1.00 97.62 215 ARG A C 1
ATOM 1707 O O . ARG A 1 215 ? -18.090 6.776 26.152 1.00 97.62 215 ARG A O 1
ATOM 1714 N N . CYS A 1 216 ? -16.209 5.725 25.539 1.00 97.69 216 CYS A N 1
ATOM 1715 C CA . CYS A 1 216 ? -16.155 6.279 24.191 1.00 97.69 216 CYS A CA 1
ATOM 1716 C C . CYS A 1 216 ? -15.920 5.172 23.162 1.00 97.69 216 CYS A C 1
ATOM 1718 O O . CYS A 1 216 ? -15.095 4.283 23.370 1.00 97.69 216 CYS A O 1
ATOM 1720 N N . VAL A 1 217 ? -16.638 5.231 22.045 1.00 97.94 217 VAL A N 1
ATOM 1721 C CA . VAL A 1 217 ? -16.495 4.317 20.912 1.00 97.94 217 VAL A CA 1
ATOM 1722 C C . VAL A 1 217 ? -16.121 5.122 19.676 1.00 97.94 217 VAL A C 1
ATOM 1724 O O . VAL A 1 217 ? -16.806 6.074 19.307 1.00 97.94 217 VAL A O 1
ATOM 1727 N N . LEU A 1 218 ? -15.036 4.731 19.019 1.00 97.69 218 LEU A N 1
ATOM 1728 C CA . LEU A 1 218 ? -14.515 5.360 17.818 1.00 97.69 218 LEU A CA 1
ATOM 1729 C C . LEU A 1 218 ? -14.907 4.545 16.587 1.00 97.69 218 LEU A C 1
ATOM 1731 O O . LEU A 1 218 ? -14.693 3.337 16.518 1.00 97.69 218 LEU A O 1
ATOM 1735 N N . LEU A 1 219 ? -15.452 5.240 15.595 1.00 96.25 219 LEU A N 1
ATOM 1736 C CA . LEU A 1 219 ? -15.758 4.728 14.263 1.00 96.25 219 LEU A CA 1
ATOM 1737 C C . LEU A 1 219 ? -15.054 5.631 13.247 1.00 96.25 219 LEU A C 1
ATOM 1739 O O . LEU A 1 219 ? -15.663 6.527 12.658 1.00 96.25 219 LEU A O 1
ATOM 1743 N N . ILE A 1 220 ? -13.750 5.425 13.064 1.00 95.31 220 ILE A N 1
ATOM 1744 C CA . ILE A 1 220 ? -12.921 6.294 12.221 1.00 95.31 220 ILE A CA 1
ATOM 1745 C C . ILE A 1 220 ? -12.757 5.664 10.843 1.00 95.31 220 ILE A C 1
ATOM 1747 O O . ILE A 1 220 ? -11.994 4.720 10.650 1.00 95.31 220 ILE A O 1
ATOM 1751 N N . THR A 1 221 ? -13.429 6.220 9.838 1.00 91.56 221 THR A N 1
ATOM 1752 C CA . THR A 1 221 ? -13.367 5.779 8.438 1.00 91.56 221 THR A CA 1
ATOM 1753 C C . THR A 1 221 ? -13.731 4.300 8.232 1.00 91.56 221 THR A C 1
ATOM 1755 O O . THR A 1 221 ? -13.190 3.652 7.346 1.00 91.56 221 THR A O 1
ATOM 1758 N N . VAL A 1 222 ? -14.671 3.766 9.024 1.00 92.25 222 VAL A N 1
ATOM 1759 C CA . VAL A 1 222 ? -15.106 2.352 8.954 1.00 92.25 222 VAL A CA 1
ATOM 1760 C C . VAL A 1 222 ? -16.503 2.161 8.349 1.00 92.25 222 VAL A C 1
ATOM 1762 O O . VAL A 1 222 ? -16.779 1.136 7.729 1.00 92.25 222 VAL A O 1
ATOM 1765 N N . LEU A 1 223 ? -17.397 3.153 8.457 1.00 91.19 223 LEU A N 1
ATOM 1766 C CA . LEU A 1 223 ? -18.812 2.997 8.078 1.00 91.19 223 LEU A CA 1
ATOM 1767 C C . LEU A 1 223 ? -19.029 2.646 6.594 1.00 91.19 223 LEU A C 1
ATOM 1769 O O . LEU A 1 223 ? -19.996 1.974 6.251 1.00 91.19 223 LEU A O 1
ATOM 1773 N N . HIS A 1 224 ? -18.133 3.047 5.693 1.00 90.56 224 HIS A N 1
ATOM 1774 C CA . HIS A 1 224 ? -18.241 2.718 4.265 1.00 90.56 224 HIS A CA 1
ATOM 1775 C C . HIS A 1 224 ? -17.815 1.276 3.928 1.00 90.56 224 HIS A C 1
ATOM 1777 O O . HIS A 1 224 ? -17.963 0.847 2.786 1.00 90.56 224 HIS A O 1
ATOM 1783 N N . HIS A 1 225 ? -17.302 0.520 4.903 1.00 86.62 225 HIS A N 1
ATOM 1784 C CA . HIS A 1 225 ? -16.936 -0.889 4.744 1.00 86.62 225 HIS A CA 1
ATOM 1785 C C . HIS A 1 225 ? -18.015 -1.862 5.237 1.00 86.62 225 HIS A C 1
ATOM 1787 O O . HIS A 1 225 ? -17.935 -3.054 4.940 1.00 86.62 225 HIS A O 1
ATOM 1793 N N . THR A 1 226 ? -19.030 -1.384 5.965 1.00 86.00 226 THR A N 1
ATOM 1794 C CA . THR A 1 226 ? -20.132 -2.228 6.449 1.00 86.00 226 THR A CA 1
ATOM 1795 C C . THR A 1 226 ? -21.332 -2.195 5.505 1.00 86.00 226 THR A C 1
ATOM 1797 O O . THR A 1 226 ? -21.650 -1.174 4.900 1.00 86.00 226 THR A O 1
ATOM 1800 N N . ARG A 1 227 ? -22.037 -3.330 5.406 1.00 86.56 227 ARG A N 1
ATOM 1801 C CA . ARG A 1 227 ? -23.302 -3.444 4.662 1.00 86.56 227 ARG A CA 1
ATOM 1802 C C . ARG A 1 227 ? -24.476 -2.782 5.385 1.00 86.56 227 ARG A C 1
ATOM 1804 O O . ARG A 1 227 ? -25.443 -2.407 4.735 1.00 86.56 227 ARG A O 1
ATOM 1811 N N . SER A 1 228 ? -24.402 -2.669 6.712 1.00 90.25 228 SER A N 1
ATOM 1812 C CA . SER A 1 228 ? -25.460 -2.111 7.557 1.00 90.25 228 SER A CA 1
ATOM 1813 C C . SER A 1 228 ? -24.856 -1.108 8.534 1.00 90.25 228 SER A C 1
ATOM 1815 O O . SER A 1 228 ? -24.473 -1.439 9.657 1.00 90.25 228 SER A O 1
ATOM 1817 N N . GLN A 1 229 ? -24.731 0.137 8.073 1.00 93.25 229 GLN A N 1
ATOM 1818 C CA . GLN A 1 229 ? -24.197 1.247 8.869 1.00 93.25 229 GLN A CA 1
ATOM 1819 C C . GLN A 1 229 ? -25.030 1.489 10.127 1.00 93.25 229 GLN A C 1
ATOM 1821 O O . GLN A 1 229 ? -24.480 1.676 11.208 1.00 93.25 229 GLN A O 1
ATOM 1826 N N . GLU A 1 230 ? -26.354 1.419 9.995 1.00 93.25 230 GLU A N 1
ATOM 1827 C CA . GLU A 1 230 ? -27.282 1.640 11.099 1.00 93.25 230 GLU A CA 1
ATOM 1828 C C . GLU A 1 230 ? -27.119 0.590 12.204 1.00 93.25 230 GLU A C 1
ATOM 1830 O O . GLU A 1 230 ? -27.072 0.937 13.381 1.00 93.25 230 GLU A O 1
ATOM 1835 N N . GLN A 1 231 ? -26.979 -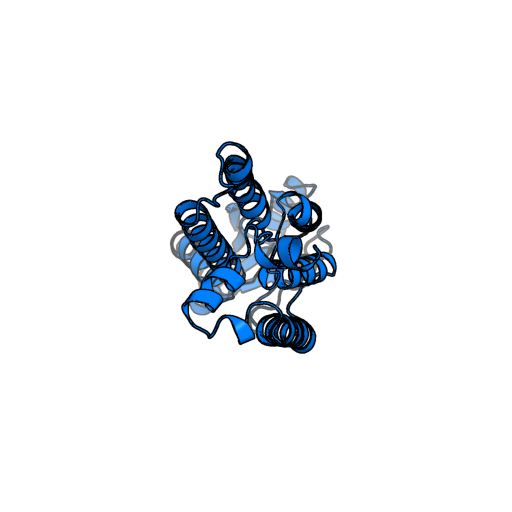0.689 11.845 1.00 92.44 231 GLN A N 1
ATOM 1836 C CA . GLN A 1 231 ? -26.752 -1.746 12.830 1.00 92.44 231 GLN A CA 1
ATOM 1837 C C . GLN A 1 231 ? -25.434 -1.539 13.579 1.00 92.44 231 GLN A C 1
ATOM 1839 O O . GLN A 1 231 ? -25.410 -1.682 14.798 1.00 92.44 231 GLN A O 1
ATOM 1844 N N . LEU A 1 232 ? -24.361 -1.165 12.874 1.00 94.25 232 LEU A N 1
ATOM 1845 C CA . LEU A 1 232 ? -23.070 -0.908 13.509 1.00 94.25 232 LEU A CA 1
ATOM 1846 C C . LEU A 1 232 ? -23.131 0.293 14.460 1.00 94.25 232 LEU A C 1
ATOM 1848 O O . LEU A 1 232 ? -22.576 0.230 15.551 1.00 94.25 232 LEU A O 1
ATOM 1852 N N . LEU A 1 233 ? -23.838 1.360 14.080 1.00 95.19 233 LEU A N 1
ATOM 1853 C CA . LEU A 1 233 ? -24.053 2.524 14.944 1.00 95.19 233 LEU A CA 1
ATOM 1854 C C . LEU A 1 233 ? -24.891 2.177 16.179 1.00 95.19 233 LEU A C 1
ATOM 1856 O O . LEU A 1 233 ? -24.559 2.618 17.276 1.00 95.19 233 LEU A O 1
ATOM 1860 N N . ARG A 1 234 ? -25.940 1.357 16.029 1.00 95.06 234 ARG A N 1
ATOM 1861 C CA . ARG A 1 234 ? -26.724 0.860 17.170 1.00 95.06 234 ARG A CA 1
ATOM 1862 C C . ARG A 1 234 ? -25.878 -0.003 18.102 1.00 95.06 234 ARG A C 1
ATOM 1864 O O . ARG A 1 234 ? -25.969 0.161 19.311 1.00 95.06 234 ARG A O 1
ATOM 1871 N N . GLU A 1 235 ? -25.042 -0.885 17.559 1.00 95.25 235 GLU A N 1
ATOM 1872 C CA . GLU A 1 235 ? -24.120 -1.697 18.359 1.00 95.25 235 GLU A CA 1
ATOM 1873 C C . GLU A 1 235 ? -23.071 -0.837 19.070 1.00 95.25 235 GLU A C 1
ATOM 1875 O O . GLU A 1 235 ? -22.822 -1.048 20.254 1.00 95.25 235 GLU A O 1
ATOM 1880 N N . ALA A 1 236 ? -22.510 0.171 18.397 1.00 96.19 236 ALA A N 1
ATOM 1881 C CA . ALA A 1 236 ? -21.593 1.131 19.006 1.00 96.19 236 ALA A CA 1
ATOM 1882 C C . ALA A 1 236 ? -22.259 1.897 20.163 1.00 96.19 236 ALA A C 1
ATOM 1884 O O . ALA A 1 236 ? -21.694 1.974 21.249 1.00 96.19 236 ALA A O 1
ATOM 1885 N N . ALA A 1 237 ? -23.488 2.383 19.966 1.00 96.69 237 ALA A N 1
ATOM 1886 C CA . ALA A 1 237 ? -24.269 3.056 21.006 1.00 96.69 237 ALA A CA 1
ATOM 1887 C C . ALA A 1 237 ? -24.717 2.112 22.138 1.00 96.69 237 ALA A C 1
ATOM 1889 O O . ALA A 1 237 ? -24.949 2.553 23.257 1.00 96.69 237 ALA A O 1
ATOM 1890 N N . ARG A 1 238 ? -24.849 0.806 21.874 1.00 97.06 238 ARG A N 1
ATOM 1891 C CA . ARG A 1 238 ? -25.151 -0.195 22.907 1.00 97.06 238 ARG A CA 1
ATOM 1892 C C . ARG A 1 238 ? -23.959 -0.400 23.841 1.00 97.06 238 ARG A C 1
ATOM 1894 O O . ARG A 1 238 ? -24.141 -0.538 25.048 1.00 97.06 238 ARG A O 1
ATOM 1901 N N . VAL A 1 239 ? -22.748 -0.491 23.292 1.00 97.50 239 VAL A N 1
ATOM 1902 C CA . VAL A 1 239 ? -21.537 -0.801 24.074 1.00 97.50 239 VAL A CA 1
ATOM 1903 C C . VAL A 1 239 ? -20.861 0.439 24.662 1.00 97.50 239 VAL A C 1
ATOM 1905 O O . VAL A 1 239 ? -20.055 0.287 25.578 1.00 97.50 239 VAL A O 1
ATOM 1908 N N . GLY A 1 240 ? -21.182 1.636 24.159 1.00 96.50 240 GLY A N 1
ATOM 1909 C CA . GLY A 1 240 ? -20.557 2.903 24.536 1.00 96.50 240 GLY A CA 1
ATOM 1910 C C . GLY A 1 240 ? -21.530 3.982 25.003 1.00 96.50 240 GLY A C 1
ATOM 1911 O O . GLY A 1 240 ? -22.656 4.045 24.523 1.00 96.50 240 GLY A O 1
ATOM 1912 N N . GLU A 1 241 ? -21.079 4.868 25.894 1.00 96.00 241 GLU A N 1
ATOM 1913 C CA . GLU A 1 241 ? -21.838 6.072 26.280 1.00 96.00 241 GLU A CA 1
ATOM 1914 C C . GLU A 1 241 ? -21.770 7.167 25.198 1.00 96.00 241 GLU A C 1
ATOM 1916 O O . GLU A 1 241 ? -22.782 7.779 24.857 1.00 96.00 241 GLU A O 1
ATOM 1921 N N . GLU A 1 242 ? -20.581 7.390 24.631 1.00 95.94 242 GLU A N 1
ATOM 1922 C CA . GLU A 1 242 ? -20.332 8.357 23.560 1.00 95.94 242 GLU A CA 1
ATOM 1923 C C . GLU A 1 242 ? -19.803 7.662 22.302 1.00 95.94 242 GLU A C 1
ATOM 1925 O O . GLU A 1 242 ? -18.986 6.743 22.375 1.00 95.94 242 GLU A O 1
ATOM 1930 N N . VAL A 1 243 ? -20.239 8.127 21.129 1.00 96.94 243 VAL A N 1
ATOM 1931 C CA . VAL A 1 243 ? -19.804 7.591 19.833 1.00 96.94 243 VAL A CA 1
ATOM 1932 C C . VAL A 1 243 ? -19.217 8.715 18.985 1.00 96.94 243 VAL A C 1
ATOM 1934 O O . VAL A 1 243 ? -19.912 9.666 18.630 1.00 96.94 243 VAL A O 1
ATOM 1937 N N . VAL A 1 244 ? -17.939 8.589 18.626 1.00 96.50 244 VAL A N 1
ATOM 1938 C CA . VAL A 1 244 ? -17.220 9.534 17.764 1.00 96.50 244 VAL A CA 1
ATOM 1939 C C . VAL A 1 244 ? -17.072 8.932 16.371 1.00 96.50 244 VAL A C 1
ATOM 1941 O O . VAL A 1 244 ? -16.502 7.854 16.198 1.00 96.50 244 VAL A O 1
ATOM 1944 N N . VAL A 1 245 ? -17.558 9.654 15.363 1.00 95.06 245 VAL A N 1
ATOM 1945 C CA . VAL A 1 245 ? -17.538 9.232 13.957 1.00 95.06 245 VAL A CA 1
ATOM 1946 C C . VAL A 1 245 ? -16.731 10.232 13.131 1.00 95.06 245 VAL A C 1
ATOM 1948 O O . VAL A 1 245 ? -16.904 11.442 13.288 1.00 95.06 245 VAL A O 1
ATOM 1951 N N . MET A 1 246 ? -15.862 9.733 12.244 1.00 90.25 246 MET A N 1
ATOM 1952 C CA . MET A 1 246 ? -15.067 10.541 11.302 1.00 90.25 246 MET A CA 1
ATOM 1953 C C . MET A 1 246 ? -14.904 9.854 9.949 1.00 90.25 246 MET A C 1
ATOM 1955 O O . MET A 1 246 ? -14.736 8.614 9.928 1.00 90.25 246 MET A O 1
#

Solvent-accessible surface area (backbone atoms only — not comparable to full-atom values): 13742 Å² total; per-residue (Å²): 105,74,65,58,53,75,73,66,62,66,36,76,16,62,55,45,57,57,44,46,77,78,41,63,52,70,43,55,63,94,28,66,51,39,62,49,54,40,52,51,52,50,50,50,42,61,76,64,54,75,50,93,46,72,57,40,41,51,40,50,54,52,49,46,55,53,49,46,24,54,55,43,57,60,74,72,44,48,67,40,52,70,33,28,85,78,34,98,53,62,51,46,59,53,49,49,61,60,38,55,68,60,59,57,23,80,76,46,87,75,74,54,71,61,58,71,57,52,52,52,44,46,53,51,48,52,49,50,43,51,51,55,55,42,53,76,34,69,67,34,39,38,54,58,27,61,74,47,42,78,74,44,57,85,76,50,62,74,85,40,45,28,36,34,44,46,44,50,50,25,38,51,61,49,56,42,40,75,73,58,28,43,71,46,43,26,19,74,58,82,49,46,73,41,95,90,44,73,48,48,70,43,89,81,83,71,72,102,63,55,76,57,68,19,53,33,25,36,36,59,76,31,63,91,78,48,96,51,50,68,59,52,52,51,50,43,55,43,28,11,76,38,77,49,79,87

Nearest PDB structures (foldseek):
  1vlm-assembly1_A  TM=7.180E-01  e=3.504E-03  Thermotoga maritima MSB8
  1vlm-assembly2_B  TM=7.083E-01  e=6.150E-03  Thermotoga maritima MSB8
  5kn4-assembly1_B  TM=6.932E-01  e=3.312E-03  Thalictrum flavum subsp. glaucum
  4evi-assembly1_B  TM=4.565E-01  e=2.243E-02  Linum nodiflorum

Radius of gyration: 24.87 Å; Cα contacts (8 Å, |Δi|>4): 319; chains: 1; bounding box: 58×31×72 Å

Secondary structure (DSSP, 8-state):
-HHHHHHH--BS-HHHHHHHHHS-HHHHSSSSHHHHHHHHHHHHHHHTT--SSHHHHHHHHHHHHHHT-SB--GGGGHHHHHHGGGSS--HHHHHHHHHGGGGGGGGSSS----HHHHHHHHHHHHHHHHHHHHHTSHHHHHHHHHHHHHHHTTTSPSSSEEEEES-TTSHHHHHHHHTT-EEEEEESS---SSTT--PEE--SS--SS-TT-EEEEEESS-GGG-S-HHHHHHHHHHHEEEEEE-